Protein AF-W1J1A1-F1 (afdb_monomer_lite)

Organism: NCBI:txid1427518

Secondary structure (DSSP, 8-state):
--HHHHHHHHHHHHHHHHHHHHHHHHHHHHHHHHHHHHHHHHHH-GGG-PPPHHHHHHHHHHHHHHHHHHHHHHHHHHHHHHHHHHHHHHHHHHHHHHHHHHHHHHHHHHHS---HHHHHHHHHHTTPPPPHHHHHHHHHHHHHHTTS--------HHHHHHHHHHHHHHHHHHHHHHHHHHT-SSB-TTSPBPTT-SGGG--S-----GGGGHHHHTTS---

pLDDT: mean 77.56, std 11.3, range [40.97, 92.19]

Structure (mmCIF, N/CA/C/O backbone):
data_AF-W1J1A1-F1
#
_entry.id   AF-W1J1A1-F1
#
loop_
_atom_site.group_PDB
_atom_site.id
_atom_site.type_symbol
_atom_site.label_atom_id
_atom_site.label_alt_id
_atom_site.label_comp_id
_atom_site.label_asym_id
_atom_site.label_entity_id
_atom_site.label_seq_id
_atom_site.pdbx_PDB_ins_code
_atom_site.Cartn_x
_atom_site.Cartn_y
_atom_site.Cartn_z
_atom_site.occupancy
_atom_site.B_iso_or_equiv
_atom_site.auth_seq_id
_atom_site.auth_comp_id
_atom_site.auth_asym_id
_atom_site.auth_atom_id
_atom_site.pdbx_PDB_model_num
ATOM 1 N N . MET A 1 1 ? -16.052 7.707 -4.232 1.00 43.91 1 MET A N 1
ATOM 2 C CA . MET A 1 1 ? -15.912 7.578 -5.702 1.00 43.91 1 MET A CA 1
ATOM 3 C C . MET A 1 1 ? -14.611 8.178 -6.269 1.00 43.91 1 MET A C 1
ATOM 5 O O . MET A 1 1 ? -14.490 8.248 -7.481 1.00 43.91 1 MET A O 1
ATOM 9 N N . ALA A 1 2 ? -13.612 8.558 -5.456 1.00 47.81 2 ALA A N 1
ATOM 10 C CA . ALA A 1 2 ? -12.380 9.193 -5.958 1.00 47.81 2 ALA A CA 1
ATOM 11 C C . ALA A 1 2 ? -11.219 8.217 -6.271 1.00 47.81 2 ALA A C 1
ATOM 13 O O . ALA A 1 2 ? -10.354 8.566 -7.067 1.00 47.81 2 ALA A O 1
ATOM 14 N N . ALA A 1 3 ? -11.227 7.001 -5.704 1.00 50.44 3 ALA A N 1
ATOM 15 C CA . ALA A 1 3 ? -10.137 6.024 -5.846 1.00 50.44 3 ALA A CA 1
ATOM 16 C C . ALA A 1 3 ? -9.886 5.596 -7.309 1.00 50.44 3 ALA A C 1
ATOM 18 O O . ALA A 1 3 ? -8.755 5.598 -7.775 1.00 50.44 3 ALA A O 1
ATOM 19 N N . GLY A 1 4 ? -10.946 5.372 -8.096 1.00 56.34 4 GLY A N 1
ATOM 20 C CA . GLY A 1 4 ? -10.797 4.913 -9.486 1.00 56.34 4 GLY A CA 1
ATOM 21 C C . GLY A 1 4 ? -10.226 5.945 -10.471 1.00 56.34 4 GLY A C 1
ATOM 22 O O . GLY A 1 4 ? -9.782 5.568 -11.553 1.00 56.34 4 GLY A O 1
ATOM 23 N N . TYR A 1 5 ? -10.236 7.242 -10.136 1.00 55.97 5 TYR A N 1
ATOM 24 C CA . TYR A 1 5 ? -9.686 8.281 -11.018 1.00 55.97 5 TYR A CA 1
ATOM 25 C C . TYR A 1 5 ? -8.166 8.409 -10.869 1.00 55.97 5 TYR A C 1
ATOM 27 O O . TYR A 1 5 ? -7.477 8.602 -11.871 1.00 55.97 5 TYR A O 1
ATOM 35 N N . LEU A 1 6 ? -7.648 8.264 -9.641 1.00 59.94 6 LEU A N 1
ATOM 36 C CA . LEU A 1 6 ? -6.205 8.236 -9.393 1.00 59.94 6 LEU A CA 1
ATOM 37 C C . LEU A 1 6 ? -5.582 6.996 -10.049 1.00 59.94 6 LEU A C 1
ATOM 39 O O . LEU A 1 6 ? -4.665 7.147 -10.852 1.00 59.94 6 LEU A O 1
ATOM 43 N N . ASP A 1 7 ? -6.183 5.820 -9.840 1.00 69.31 7 ASP A N 1
ATOM 44 C CA . ASP A 1 7 ? -5.754 4.561 -10.464 1.00 69.31 7 ASP A CA 1
ATOM 45 C C . ASP A 1 7 ? -5.732 4.646 -12.000 1.00 69.31 7 ASP A C 1
ATOM 47 O O . ASP A 1 7 ? -4.811 4.163 -12.659 1.00 69.31 7 ASP A O 1
ATOM 51 N N . GLY A 1 8 ? -6.735 5.292 -12.607 1.00 75.31 8 GLY A N 1
ATOM 52 C CA . GLY A 1 8 ? -6.797 5.465 -14.060 1.00 75.31 8 GLY A CA 1
ATOM 53 C C . GLY A 1 8 ? -5.661 6.332 -14.610 1.00 75.31 8 GLY A C 1
ATOM 54 O O . GLY A 1 8 ? -5.085 6.019 -15.655 1.00 75.31 8 GLY A O 1
ATOM 55 N N . LEU A 1 9 ? -5.316 7.406 -13.898 1.00 77.88 9 LEU A N 1
ATOM 56 C CA . LEU A 1 9 ? -4.265 8.343 -14.293 1.00 77.88 9 LEU A CA 1
ATOM 57 C C . LEU A 1 9 ? -2.869 7.737 -14.082 1.00 77.88 9 LEU A C 1
ATOM 59 O O . LEU A 1 9 ? -1.981 7.908 -14.918 1.00 77.88 9 LEU A O 1
ATOM 63 N N . GLU A 1 10 ? -2.701 6.961 -13.015 1.00 72.81 10 GLU A N 1
ATOM 64 C CA . GLU A 1 10 ? -1.488 6.198 -12.718 1.00 72.81 10 GLU A CA 1
ATOM 65 C C . GLU A 1 10 ? -1.241 5.091 -13.750 1.00 72.81 10 GLU A C 1
ATOM 67 O O . GLU A 1 10 ? -0.131 4.963 -14.276 1.00 72.81 10 GLU A O 1
ATOM 72 N N . MET A 1 11 ? -2.282 4.341 -14.121 1.00 80.50 11 MET A N 1
ATOM 73 C CA . MET A 1 11 ? -2.197 3.322 -15.168 1.00 80.50 11 MET A CA 1
ATOM 74 C C . MET A 1 11 ? -1.895 3.923 -16.546 1.00 80.50 11 MET A C 1
ATOM 76 O O . MET A 1 11 ? -1.136 3.330 -17.320 1.00 80.50 11 MET A O 1
ATOM 80 N N . ASP A 1 12 ? -2.440 5.100 -16.865 1.00 83.75 12 ASP A N 1
ATOM 81 C CA . ASP A 1 12 ? -2.111 5.809 -18.106 1.00 83.75 12 ASP A CA 1
ATOM 82 C C . ASP A 1 12 ? -0.651 6.292 -18.108 1.00 83.75 12 ASP A C 1
ATOM 84 O O . ASP A 1 12 ? 0.061 6.132 -19.104 1.00 83.75 12 ASP A O 1
ATOM 88 N N . LEU A 1 13 ? -0.154 6.794 -16.972 1.00 81.00 13 LEU A N 1
ATOM 89 C CA . LEU A 1 13 ? 1.249 7.182 -16.815 1.00 81.00 13 LEU A CA 1
ATOM 90 C C . LEU A 1 13 ? 2.189 5.982 -17.018 1.00 81.00 13 LEU A C 1
ATOM 92 O O . LEU A 1 13 ? 3.160 6.082 -17.771 1.00 81.00 13 LEU A O 1
ATOM 96 N N . MET A 1 14 ? 1.881 4.832 -16.407 1.00 79.69 14 MET A N 1
ATOM 97 C CA . MET A 1 14 ? 2.663 3.602 -16.577 1.00 79.69 14 MET A CA 1
ATOM 98 C C . MET A 1 14 ? 2.660 3.113 -18.029 1.00 79.69 14 MET A C 1
ATOM 100 O O . MET A 1 14 ? 3.711 2.749 -18.558 1.00 79.69 14 MET A O 1
ATOM 104 N N . ARG A 1 15 ? 1.508 3.151 -18.710 1.00 82.44 15 ARG A N 1
ATOM 105 C CA . ARG A 1 15 ? 1.409 2.790 -20.135 1.00 82.44 15 ARG A CA 1
ATOM 106 C C . ARG A 1 15 ? 2.259 3.697 -21.017 1.00 82.44 15 ARG A C 1
ATOM 108 O O . ARG A 1 15 ? 2.957 3.203 -21.901 1.00 82.44 15 ARG A O 1
ATOM 115 N N . ARG A 1 16 ? 2.240 5.009 -20.773 1.00 84.94 16 ARG A N 1
ATOM 116 C CA . ARG A 1 16 ? 3.075 5.969 -21.512 1.00 84.94 16 ARG A CA 1
ATOM 117 C C . ARG A 1 16 ? 4.560 5.746 -21.241 1.00 84.94 16 ARG A C 1
ATOM 119 O O . ARG A 1 16 ? 5.345 5.740 -22.185 1.00 84.94 16 ARG A O 1
ATOM 126 N N . ALA A 1 17 ? 4.944 5.499 -19.989 1.00 78.69 17 ALA A N 1
ATOM 127 C CA . ALA A 1 17 ? 6.326 5.180 -19.633 1.00 78.69 17 ALA A CA 1
ATOM 128 C C . ALA A 1 17 ? 6.821 3.918 -20.361 1.00 78.69 17 ALA A C 1
ATOM 130 O O . ALA A 1 17 ? 7.890 3.939 -20.969 1.00 78.69 17 ALA A O 1
ATOM 131 N N . LEU A 1 18 ? 6.013 2.853 -20.392 1.00 83.06 18 LEU A N 1
ATOM 132 C CA . LEU A 1 18 ? 6.317 1.632 -21.146 1.00 83.06 18 LEU A CA 1
ATOM 133 C C . LEU A 1 18 ? 6.447 1.890 -22.653 1.00 83.06 18 LEU A C 1
ATOM 135 O O . LEU A 1 18 ? 7.370 1.382 -23.287 1.00 83.06 18 LEU A O 1
ATOM 139 N N . ALA A 1 19 ? 5.570 2.714 -23.232 1.00 84.75 19 ALA A N 1
ATOM 140 C CA . ALA A 1 19 ? 5.663 3.088 -24.641 1.00 84.75 19 ALA A CA 1
ATOM 141 C C . ALA A 1 19 ? 6.968 3.841 -24.957 1.00 84.75 19 ALA A C 1
ATOM 143 O O . ALA A 1 19 ? 7.589 3.594 -25.992 1.00 84.75 19 ALA A O 1
ATOM 144 N N . HIS A 1 20 ? 7.424 4.718 -24.057 1.00 80.94 20 HIS A N 1
ATOM 145 C CA . HIS A 1 20 ? 8.719 5.383 -24.193 1.00 80.94 20 HIS A CA 1
ATOM 146 C C . HIS A 1 20 ? 9.890 4.399 -24.107 1.00 80.94 20 HIS A C 1
ATOM 148 O O . HIS A 1 20 ? 10.807 4.495 -24.920 1.00 80.94 20 HIS A O 1
ATOM 154 N N . VAL A 1 21 ? 9.843 3.416 -23.204 1.00 82.38 21 VAL A N 1
ATOM 155 C CA . VAL A 1 21 ? 10.863 2.354 -23.129 1.00 82.38 21 VAL A CA 1
ATOM 156 C C . VAL A 1 21 ? 10.913 1.548 -24.431 1.00 82.38 21 VAL A C 1
ATOM 158 O O . VAL A 1 21 ? 11.990 1.362 -24.991 1.00 82.38 21 VAL A O 1
ATOM 161 N N . ALA A 1 22 ? 9.762 1.174 -24.991 1.00 81.94 22 ALA A N 1
ATOM 162 C CA . ALA A 1 22 ? 9.701 0.463 -26.270 1.00 81.94 22 ALA A CA 1
ATOM 163 C C . ALA A 1 22 ? 10.264 1.290 -27.446 1.00 81.94 22 ALA A C 1
ATOM 165 O O . ALA A 1 22 ? 10.864 0.750 -28.380 1.00 81.94 22 ALA A O 1
ATOM 166 N N . LEU A 1 23 ? 10.098 2.618 -27.427 1.00 82.44 23 LEU A N 1
ATOM 167 C CA . LEU A 1 23 ? 10.741 3.498 -28.409 1.00 82.44 23 LEU A CA 1
ATOM 168 C C . LEU A 1 23 ? 12.263 3.520 -28.238 1.00 82.44 23 LEU A C 1
ATOM 170 O O . LEU A 1 23 ? 12.976 3.474 -29.241 1.00 82.44 23 LEU A O 1
ATOM 174 N N . VAL A 1 24 ? 12.756 3.550 -26.998 1.00 81.75 24 VAL A N 1
ATOM 175 C CA . VAL A 1 24 ? 14.193 3.483 -26.694 1.00 81.75 24 VAL A CA 1
ATOM 176 C C . VAL A 1 24 ? 14.794 2.167 -27.188 1.00 81.75 24 VAL A C 1
ATOM 178 O O . VAL A 1 24 ? 15.853 2.197 -27.808 1.00 81.75 24 VAL A O 1
ATOM 181 N N . GLU A 1 25 ? 14.105 1.036 -27.025 1.00 82.38 25 GLU A N 1
ATOM 182 C CA . GLU A 1 25 ? 14.543 -0.259 -27.570 1.00 82.38 25 GLU A CA 1
ATOM 183 C C . GLU A 1 25 ? 14.701 -0.217 -29.097 1.00 82.38 25 GLU A C 1
ATOM 185 O O . GLU A 1 25 ? 15.742 -0.593 -29.633 1.00 82.38 25 GLU A O 1
ATOM 190 N N . ARG A 1 26 ? 13.721 0.346 -29.815 1.00 82.75 26 ARG A N 1
ATOM 191 C CA . ARG A 1 26 ? 13.802 0.491 -31.282 1.00 82.75 26 ARG A CA 1
ATOM 192 C C . ARG A 1 26 ? 14.918 1.423 -31.747 1.00 82.75 26 ARG A C 1
ATOM 194 O O . ARG A 1 26 ? 15.365 1.317 -32.892 1.00 82.75 26 ARG A O 1
ATOM 201 N N . VAL A 1 27 ? 15.282 2.413 -30.936 1.00 82.38 27 VAL A N 1
ATOM 202 C CA . VAL A 1 27 ? 16.399 3.318 -31.233 1.00 82.38 27 VAL A CA 1
ATOM 203 C C . VAL A 1 27 ? 17.721 2.621 -30.936 1.00 82.38 27 VAL A C 1
ATOM 205 O O . VAL A 1 27 ? 18.612 2.684 -31.774 1.00 82.38 27 VAL A O 1
ATOM 208 N N . ARG A 1 28 ? 17.823 1.884 -29.822 1.00 81.62 28 ARG A N 1
ATOM 209 C CA . ARG A 1 28 ? 18.981 1.044 -29.485 1.00 81.62 28 ARG A CA 1
ATOM 210 C C . ARG A 1 28 ? 19.328 0.106 -30.635 1.00 81.62 28 ARG A C 1
ATOM 212 O O . ARG A 1 28 ? 20.472 0.103 -31.071 1.00 81.62 28 ARG A O 1
ATOM 219 N N . ASP A 1 29 ? 18.354 -0.642 -31.148 1.00 83.62 29 ASP A N 1
ATOM 220 C CA . ASP A 1 29 ? 18.596 -1.628 -32.211 1.00 83.62 29 ASP A CA 1
ATOM 221 C C . ASP A 1 29 ? 19.120 -0.970 -33.493 1.00 83.62 29 ASP A C 1
ATOM 223 O O . ASP A 1 29 ? 20.049 -1.468 -34.128 1.00 83.62 29 ASP A O 1
ATOM 227 N N . ARG A 1 30 ? 18.581 0.205 -33.840 1.00 84.62 30 ARG A N 1
ATOM 228 C CA . ARG A 1 30 ? 19.076 1.003 -34.970 1.00 84.62 30 ARG A CA 1
ATOM 229 C C . ARG A 1 30 ? 20.485 1.540 -34.732 1.00 84.62 30 ARG A C 1
ATOM 231 O O . ARG A 1 30 ? 21.296 1.504 -35.651 1.00 84.62 30 ARG A O 1
ATOM 238 N N . SER A 1 31 ? 20.783 2.014 -33.525 1.00 81.00 31 SER A N 1
ATOM 239 C CA . SER A 1 31 ? 22.118 2.492 -33.160 1.00 81.00 31 SER A CA 1
ATOM 240 C C . SER A 1 31 ? 23.157 1.372 -33.191 1.00 81.00 31 SER A C 1
ATOM 242 O O . SER A 1 31 ? 24.267 1.604 -33.655 1.00 81.00 31 SER A O 1
ATOM 244 N N . ILE A 1 32 ? 22.807 0.160 -32.747 1.00 82.81 32 ILE A N 1
ATOM 245 C CA . ILE A 1 32 ? 23.690 -1.013 -32.829 1.00 82.81 32 ILE A CA 1
ATOM 246 C C . ILE A 1 32 ? 24.005 -1.331 -34.293 1.00 82.81 32 ILE A C 1
ATOM 248 O O . ILE A 1 32 ? 25.177 -1.378 -34.653 1.00 82.81 32 ILE A O 1
ATOM 252 N N . ALA A 1 33 ? 22.981 -1.439 -35.147 1.00 84.31 33 ALA A N 1
ATOM 253 C CA . ALA A 1 33 ? 23.171 -1.725 -36.570 1.00 84.31 33 ALA A CA 1
ATOM 254 C C . ALA A 1 33 ? 24.039 -0.670 -37.282 1.00 84.31 33 ALA A C 1
ATOM 256 O O . ALA A 1 33 ? 24.798 -0.987 -38.195 1.00 84.31 33 ALA A O 1
ATOM 257 N N . GLU A 1 34 ? 23.940 0.597 -36.880 1.00 83.31 34 GLU A N 1
ATOM 258 C CA . GLU A 1 34 ? 24.776 1.665 -37.430 1.00 83.31 34 GLU A CA 1
ATOM 259 C C . GLU A 1 34 ? 26.227 1.590 -36.932 1.00 83.31 34 GLU A C 1
ATOM 261 O O . GLU A 1 34 ? 27.161 1.836 -37.694 1.00 83.31 34 GLU A O 1
ATOM 266 N N . LEU A 1 35 ? 26.439 1.209 -35.671 1.00 82.00 35 LEU A N 1
ATOM 267 C CA . LEU A 1 35 ? 27.778 1.017 -35.112 1.00 82.00 35 LEU A CA 1
ATOM 268 C C . LEU A 1 35 ? 28.487 -0.193 -35.736 1.00 82.00 35 LEU A C 1
ATOM 270 O O . LEU A 1 35 ? 29.681 -0.104 -36.004 1.00 82.00 35 LEU A O 1
ATOM 274 N N . GLU A 1 36 ? 27.761 -1.274 -36.026 1.00 83.50 36 GLU A N 1
ATOM 275 C CA . GLU A 1 36 ? 28.282 -2.440 -36.756 1.00 83.50 36 GLU A CA 1
ATOM 276 C C . GLU A 1 36 ? 28.743 -2.070 -38.175 1.00 83.50 36 GLU A C 1
ATOM 278 O O . GLU A 1 36 ? 29.807 -2.503 -38.618 1.00 83.50 36 GLU A O 1
ATOM 283 N N . LYS A 1 37 ? 27.995 -1.210 -38.885 1.00 83.69 37 LYS A N 1
ATOM 284 C CA . LYS A 1 37 ? 28.427 -0.688 -40.195 1.00 83.69 37 LYS A CA 1
ATOM 285 C C . LYS A 1 37 ? 29.697 0.146 -40.086 1.00 83.69 37 LYS A C 1
ATOM 287 O O . LYS A 1 37 ? 30.619 -0.056 -40.868 1.00 83.69 37 LYS A O 1
ATOM 292 N N . GLN A 1 38 ? 29.760 1.049 -39.105 1.00 81.56 38 GLN A N 1
ATOM 293 C CA . GLN A 1 38 ? 30.951 1.870 -38.870 1.00 81.56 38 GLN A CA 1
ATOM 294 C C . GLN A 1 38 ? 32.178 1.010 -38.547 1.00 81.56 38 GLN A C 1
ATOM 296 O O . GLN A 1 38 ? 33.287 1.355 -38.943 1.00 81.56 38 GLN A O 1
ATOM 301 N N . GLU A 1 39 ? 31.997 -0.103 -37.835 1.00 81.19 39 GLU A N 1
ATOM 302 C CA . GLU A 1 39 ? 33.065 -1.060 -37.535 1.00 81.19 39 GLU A CA 1
ATOM 303 C C . GLU A 1 39 ? 33.549 -1.792 -38.793 1.00 81.19 39 GLU A C 1
ATOM 305 O O . GLU A 1 39 ? 34.757 -1.873 -39.027 1.00 81.19 39 GLU A O 1
ATOM 310 N N . ALA A 1 40 ? 32.629 -2.226 -39.660 1.00 82.25 40 ALA A N 1
ATOM 311 C C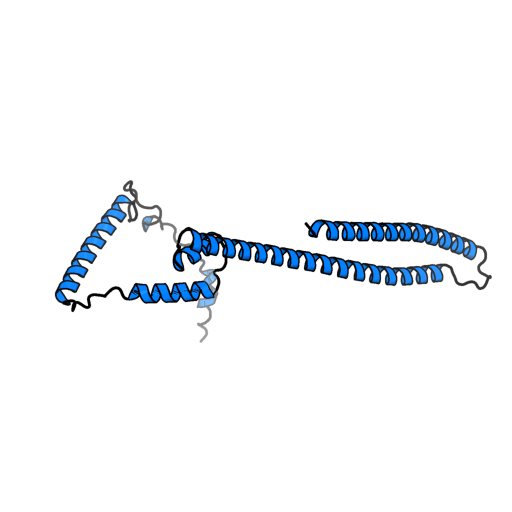A . ALA A 1 40 ? 32.970 -2.817 -40.953 1.00 82.25 40 ALA A CA 1
ATOM 312 C C . ALA A 1 40 ? 33.698 -1.827 -41.887 1.00 82.25 40 ALA A C 1
ATOM 314 O O . ALA A 1 40 ? 34.665 -2.199 -42.552 1.00 82.25 40 ALA A O 1
ATOM 315 N N . GLU A 1 41 ? 33.276 -0.560 -41.916 1.00 80.19 41 GLU A N 1
ATOM 316 C CA . GLU A 1 41 ? 33.931 0.506 -42.688 1.00 80.19 41 GLU A CA 1
ATOM 317 C C . GLU A 1 41 ? 35.326 0.845 -42.143 1.00 80.19 41 GLU A C 1
ATOM 319 O O . GLU A 1 41 ? 36.270 1.015 -42.917 1.00 80.19 41 GLU A O 1
ATOM 324 N N . PHE A 1 42 ? 35.487 0.887 -40.817 1.00 79.06 42 PHE A N 1
ATOM 325 C CA . PHE A 1 42 ? 36.782 1.116 -40.175 1.00 79.06 42 PHE A CA 1
ATOM 326 C C . PHE A 1 42 ? 37.772 -0.023 -40.458 1.00 79.06 42 PHE A C 1
ATOM 328 O O . PHE A 1 42 ? 38.946 0.235 -40.720 1.00 79.06 42 PHE A O 1
ATOM 335 N N . ALA A 1 43 ? 37.303 -1.275 -40.476 1.00 77.81 43 ALA A N 1
ATOM 336 C CA . ALA A 1 43 ? 38.126 -2.434 -40.823 1.00 77.81 43 ALA A CA 1
ATOM 337 C C . ALA A 1 43 ? 38.677 -2.373 -42.263 1.00 77.81 43 ALA A C 1
ATOM 339 O O . ALA A 1 43 ? 39.757 -2.897 -42.530 1.00 77.81 43 ALA A O 1
ATOM 340 N N . LEU A 1 44 ? 37.959 -1.716 -43.182 1.00 80.62 44 LEU A N 1
ATOM 341 C CA . LEU A 1 44 ? 38.375 -1.524 -44.576 1.00 80.62 44 LEU A CA 1
ATOM 342 C C . LEU A 1 44 ? 39.354 -0.354 -44.759 1.00 80.62 44 LEU A C 1
ATOM 344 O O . LEU A 1 44 ? 40.127 -0.369 -45.717 1.00 80.62 44 LEU A O 1
ATOM 348 N N . ASN A 1 45 ? 39.336 0.653 -43.878 1.00 75.81 45 ASN A N 1
ATOM 349 C CA . ASN A 1 45 ? 40.236 1.807 -43.968 1.00 75.81 45 ASN A CA 1
ATOM 350 C C . ASN A 1 45 ? 40.693 2.325 -42.582 1.00 75.81 45 ASN A C 1
ATOM 352 O O . ASN A 1 45 ? 40.181 3.336 -42.090 1.00 75.81 45 ASN A O 1
ATOM 356 N N . PRO A 1 46 ? 41.678 1.657 -41.948 1.00 68.19 46 PRO A N 1
ATOM 357 C CA . PRO A 1 46 ? 42.079 1.936 -40.564 1.00 68.19 46 PRO A CA 1
ATOM 358 C C . PRO A 1 46 ? 42.882 3.234 -40.371 1.00 68.19 46 PRO A C 1
ATOM 360 O O . PRO A 1 46 ? 43.025 3.709 -39.245 1.00 68.19 46 PRO A O 1
ATOM 363 N N . GLU A 1 47 ? 43.439 3.816 -41.440 1.00 64.62 47 GLU A N 1
ATOM 364 C CA . GLU A 1 47 ? 44.392 4.938 -41.351 1.00 64.62 47 GLU A CA 1
ATOM 365 C C . GLU A 1 47 ? 43.740 6.313 -41.120 1.00 64.62 47 GLU A C 1
ATOM 367 O O . GLU A 1 47 ? 44.438 7.305 -40.915 1.00 64.62 47 GLU A O 1
ATOM 372 N N . ALA A 1 48 ? 42.408 6.407 -41.085 1.00 62.47 48 ALA A N 1
ATOM 373 C CA . ALA A 1 48 ? 41.691 7.685 -41.017 1.00 62.47 48 ALA A CA 1
ATOM 374 C C . ALA A 1 48 ? 41.792 8.437 -39.666 1.00 62.47 48 ALA A C 1
ATOM 376 O O . ALA A 1 48 ? 41.107 9.442 -39.477 1.00 62.47 48 ALA A O 1
ATOM 377 N N . GLY A 1 49 ? 42.594 7.967 -38.700 1.00 58.97 49 GLY A N 1
ATOM 378 C CA . GLY A 1 49 ? 42.760 8.616 -37.387 1.00 58.97 49 GLY A CA 1
ATOM 379 C C . GLY A 1 49 ? 41.466 8.722 -36.563 1.00 58.97 49 GLY A C 1
ATOM 380 O O . GLY A 1 49 ? 41.405 9.465 -35.584 1.00 58.97 49 GLY A O 1
ATOM 381 N N . ALA A 1 50 ? 40.415 8.004 -36.965 1.00 66.75 50 ALA A N 1
ATOM 382 C CA . ALA A 1 50 ? 39.111 8.033 -36.328 1.00 66.75 50 ALA A CA 1
ATOM 383 C C . ALA A 1 50 ? 39.079 7.107 -35.102 1.00 66.75 50 ALA A C 1
ATOM 385 O O . ALA A 1 50 ? 39.657 6.022 -35.100 1.00 66.75 50 ALA A O 1
ATOM 386 N N . LEU A 1 51 ? 38.377 7.532 -34.048 1.00 69.12 51 LEU A N 1
ATOM 387 C CA . LEU A 1 51 ? 38.156 6.722 -32.849 1.00 69.12 51 LEU A CA 1
ATOM 388 C C . LEU A 1 51 ? 37.441 5.411 -33.221 1.00 69.12 51 LEU A C 1
ATOM 390 O O . LEU A 1 51 ? 36.365 5.465 -33.824 1.00 69.12 51 LEU A O 1
ATOM 394 N N . HIS A 1 52 ? 38.004 4.264 -32.818 1.00 77.75 52 HIS A N 1
ATOM 395 C CA . HIS A 1 52 ? 37.426 2.946 -33.102 1.00 77.75 52 HIS A CA 1
ATOM 396 C C . HIS A 1 52 ? 35.949 2.895 -32.653 1.00 77.75 52 HIS A C 1
ATOM 398 O O . HIS A 1 52 ? 35.660 3.264 -31.506 1.00 77.75 52 HIS A O 1
ATOM 404 N N . PRO A 1 53 ? 35.007 2.432 -33.496 1.00 78.62 53 PRO A N 1
ATOM 405 C CA . PRO A 1 53 ? 33.572 2.387 -33.178 1.00 78.62 53 PRO A CA 1
ATOM 406 C C . PRO A 1 53 ? 33.233 1.679 -31.857 1.00 78.62 53 PRO A C 1
ATOM 408 O O . PRO A 1 53 ? 32.330 2.117 -31.145 1.00 78.62 53 PRO A O 1
ATOM 411 N N . ALA A 1 54 ? 34.026 0.682 -31.454 1.00 76.38 54 ALA A N 1
ATOM 412 C CA . ALA A 1 54 ? 33.932 0.035 -30.138 1.00 76.38 54 ALA A CA 1
ATOM 413 C C . ALA A 1 54 ? 33.995 1.010 -28.940 1.00 76.38 54 ALA A C 1
ATOM 415 O O . ALA A 1 54 ? 33.280 0.827 -27.957 1.00 76.38 54 ALA A O 1
ATOM 416 N N . PHE A 1 55 ? 34.783 2.093 -29.004 1.00 78.19 55 PHE A N 1
ATOM 417 C CA . PHE A 1 55 ? 34.793 3.104 -27.934 1.00 78.19 55 PHE A CA 1
ATOM 418 C C . PHE A 1 55 ? 33.486 3.902 -27.881 1.00 78.19 55 PHE A C 1
ATOM 420 O O . PHE A 1 55 ? 33.037 4.284 -26.798 1.00 78.19 55 PHE A O 1
ATOM 427 N N . LYS A 1 56 ? 32.844 4.133 -29.034 1.00 81.19 56 LYS A N 1
ATOM 428 C CA . LYS A 1 56 ? 31.516 4.762 -29.090 1.00 81.19 56 LYS A CA 1
ATOM 429 C C . LYS A 1 56 ? 30.446 3.823 -28.530 1.00 81.19 56 LYS A C 1
ATOM 43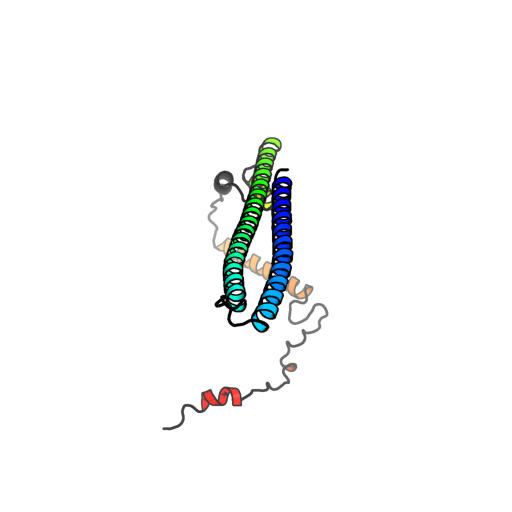1 O O . LYS A 1 56 ? 29.612 4.278 -27.754 1.00 81.19 56 LYS A O 1
ATOM 436 N N . GLN A 1 57 ? 30.508 2.530 -28.862 1.00 78.88 57 GLN A N 1
ATOM 437 C CA . GLN A 1 57 ? 29.637 1.495 -28.289 1.00 78.88 57 GLN A CA 1
ATOM 438 C C . GLN A 1 57 ? 29.784 1.422 -26.762 1.00 78.88 57 GLN A C 1
ATOM 440 O O . GLN A 1 57 ? 28.785 1.492 -26.053 1.00 78.88 57 GLN A O 1
ATOM 445 N N . LEU A 1 58 ? 31.016 1.364 -26.242 1.00 79.38 58 LEU A N 1
ATOM 446 C CA . LEU A 1 58 ? 31.291 1.337 -24.800 1.00 79.38 58 LEU A CA 1
ATOM 447 C C . LEU A 1 58 ? 30.746 2.571 -24.075 1.00 79.38 58 LEU A C 1
ATOM 449 O O . LEU A 1 58 ? 30.127 2.440 -23.020 1.00 79.38 58 LEU A O 1
ATOM 453 N N . LYS A 1 59 ? 30.935 3.769 -24.644 1.00 84.44 59 LYS A N 1
ATOM 454 C CA . LYS A 1 59 ? 30.369 4.999 -24.079 1.00 84.44 59 LYS A CA 1
ATOM 455 C C . LYS A 1 59 ? 28.839 4.961 -24.074 1.00 84.44 59 LYS A C 1
ATOM 457 O O . LYS A 1 59 ? 28.235 5.247 -23.047 1.00 84.44 59 LYS A O 1
ATOM 462 N N . MET A 1 60 ? 28.227 4.557 -25.187 1.00 82.56 60 MET A N 1
ATOM 463 C CA . MET A 1 60 ? 26.772 4.447 -25.302 1.00 82.56 60 MET A CA 1
ATOM 464 C C . MET A 1 60 ? 26.198 3.447 -24.289 1.00 82.56 60 MET A C 1
ATOM 466 O O . MET A 1 60 ? 25.191 3.735 -23.651 1.00 82.56 60 MET A O 1
ATOM 470 N N . LEU A 1 61 ? 26.857 2.300 -24.091 1.00 80.69 61 LEU A N 1
ATOM 471 C CA . LEU A 1 61 ? 26.466 1.311 -23.085 1.00 80.69 61 LEU A CA 1
ATOM 472 C C . LEU A 1 61 ? 26.555 1.869 -21.661 1.00 80.69 61 LEU A C 1
ATOM 474 O O . LEU A 1 61 ? 25.657 1.621 -20.858 1.00 80.69 61 LEU A O 1
ATOM 478 N N . ASN A 1 62 ? 27.599 2.640 -21.357 1.00 81.88 62 ASN A N 1
ATOM 479 C CA . ASN A 1 62 ? 27.757 3.275 -20.052 1.00 81.88 62 ASN A CA 1
ATOM 480 C C . ASN A 1 62 ? 26.650 4.316 -19.793 1.00 81.88 62 ASN A C 1
ATOM 482 O O . ASN A 1 62 ? 25.969 4.263 -18.769 1.00 81.88 62 ASN A O 1
ATOM 486 N N . ASP A 1 63 ? 26.382 5.189 -20.767 1.00 82.94 63 ASP A N 1
ATOM 487 C CA . ASP A 1 63 ? 25.308 6.187 -20.682 1.00 82.94 63 ASP A CA 1
ATOM 488 C C . ASP A 1 63 ? 23.924 5.515 -20.532 1.00 82.94 63 ASP A C 1
ATOM 490 O O . ASP A 1 63 ? 23.094 5.945 -19.725 1.00 82.94 63 ASP A O 1
ATOM 494 N N . CYS A 1 64 ? 23.684 4.403 -21.240 1.00 81.31 64 CYS A N 1
ATOM 495 C CA . CYS A 1 64 ? 22.473 3.595 -21.078 1.00 81.31 64 CYS A CA 1
ATOM 496 C C . CYS A 1 64 ? 22.362 2.968 -19.682 1.00 81.31 64 CYS A C 1
ATOM 498 O O . CYS A 1 64 ? 21.266 2.952 -19.122 1.00 81.31 64 CYS A O 1
ATOM 500 N N . ALA A 1 65 ? 23.456 2.466 -19.105 1.00 80.44 65 ALA A N 1
ATOM 501 C CA . ALA A 1 65 ? 23.451 1.877 -17.767 1.00 80.44 65 ALA A CA 1
ATOM 502 C C . ALA A 1 65 ? 23.075 2.908 -16.688 1.00 80.44 65 ALA A C 1
ATOM 504 O O . ALA A 1 65 ? 22.274 2.608 -15.795 1.00 80.44 65 ALA A O 1
ATOM 505 N N . TYR A 1 66 ? 23.578 4.142 -16.803 1.00 85.62 66 TYR A N 1
ATOM 506 C CA . TYR A 1 66 ? 23.170 5.245 -15.930 1.00 85.62 66 TYR A CA 1
ATOM 507 C C . TYR A 1 66 ? 21.685 5.580 -16.092 1.00 85.62 66 TYR A C 1
ATOM 509 O O . TYR A 1 66 ? 20.952 5.602 -15.102 1.00 85.62 66 TYR A O 1
ATOM 517 N N . ALA A 1 67 ? 21.211 5.746 -17.330 1.00 80.88 67 ALA A N 1
ATOM 518 C CA . ALA A 1 67 ? 19.804 6.042 -17.595 1.00 80.88 67 ALA A CA 1
ATOM 519 C C . ALA A 1 67 ? 18.863 4.933 -17.087 1.00 80.88 67 ALA A C 1
ATOM 521 O O . ALA A 1 67 ? 17.819 5.218 -16.502 1.00 80.88 67 ALA A O 1
ATOM 522 N N . MET A 1 68 ? 19.239 3.660 -17.258 1.00 80.69 68 MET A N 1
ATOM 523 C CA . MET A 1 68 ? 18.482 2.521 -16.730 1.00 80.69 68 MET A CA 1
ATOM 524 C C . MET A 1 68 ? 18.419 2.541 -15.203 1.00 80.69 68 MET A C 1
ATOM 526 O O . MET A 1 68 ? 17.358 2.287 -14.634 1.00 80.69 68 MET A O 1
ATOM 530 N N . THR A 1 69 ? 19.526 2.868 -14.538 1.00 87.31 69 THR A N 1
ATOM 531 C CA . THR A 1 69 ? 19.575 2.960 -13.073 1.00 87.31 69 THR A CA 1
ATOM 532 C C . THR A 1 69 ? 18.627 4.043 -12.558 1.00 87.31 69 THR A C 1
ATOM 534 O O . THR A 1 69 ? 17.871 3.803 -11.614 1.00 87.31 69 THR A O 1
ATOM 537 N N . ASP A 1 70 ? 18.597 5.204 -13.214 1.00 85.69 70 ASP A N 1
ATOM 538 C CA . ASP A 1 70 ? 17.680 6.289 -12.860 1.00 85.69 70 ASP A CA 1
ATOM 539 C C . ASP A 1 70 ? 16.213 5.896 -13.071 1.00 85.69 70 ASP A C 1
ATOM 541 O O . ASP A 1 70 ? 15.395 6.085 -12.165 1.00 85.69 70 ASP A O 1
ATOM 545 N N . VAL A 1 71 ? 15.881 5.258 -14.200 1.00 82.75 71 VAL A N 1
ATOM 546 C CA . VAL A 1 71 ? 14.523 4.747 -14.467 1.00 82.75 71 VAL A CA 1
ATOM 547 C C . VAL A 1 71 ? 14.100 3.721 -13.414 1.00 82.75 71 VAL A C 1
ATOM 549 O O . VAL A 1 71 ? 12.994 3.810 -12.875 1.00 82.75 71 VAL A O 1
ATOM 552 N N . MET A 1 72 ? 14.975 2.775 -13.060 1.00 84.12 72 MET A N 1
ATOM 553 C CA . MET A 1 72 ? 14.694 1.793 -12.006 1.00 84.12 72 MET A CA 1
ATOM 554 C C . MET A 1 72 ? 14.456 2.469 -10.654 1.00 84.12 72 MET A C 1
ATOM 556 O O . MET A 1 72 ? 13.556 2.071 -9.906 1.00 84.12 72 MET A O 1
ATOM 560 N N . ARG A 1 73 ? 15.218 3.522 -10.343 1.00 87.44 73 ARG A N 1
ATOM 561 C CA . ARG A 1 73 ? 15.039 4.305 -9.119 1.00 87.44 73 ARG A CA 1
ATOM 562 C C . ARG A 1 73 ? 13.684 5.004 -9.097 1.00 87.44 73 ARG A C 1
ATOM 564 O O . ARG A 1 73 ? 12.989 4.939 -8.083 1.00 87.44 73 ARG A O 1
ATOM 571 N N . THR A 1 74 ? 13.279 5.615 -10.212 1.00 84.19 74 THR A N 1
ATOM 572 C CA . THR A 1 74 ? 11.969 6.272 -10.329 1.00 84.19 74 THR A CA 1
ATOM 573 C C . THR A 1 74 ? 10.825 5.265 -10.204 1.00 84.19 74 THR A C 1
ATOM 575 O O . THR A 1 74 ? 9.889 5.499 -9.441 1.00 84.19 74 THR A O 1
ATOM 578 N N . LEU A 1 75 ? 10.914 4.111 -10.875 1.00 81.44 75 LEU A N 1
ATOM 579 C CA . LEU A 1 75 ? 9.908 3.045 -10.776 1.00 81.44 75 LEU A CA 1
ATOM 580 C C . LEU A 1 75 ? 9.796 2.486 -9.353 1.00 81.44 75 LEU A C 1
ATOM 582 O O . LEU A 1 75 ? 8.692 2.239 -8.870 1.00 81.44 75 LEU A O 1
ATOM 586 N N . THR A 1 76 ? 10.923 2.325 -8.658 1.00 85.31 76 THR A N 1
ATOM 587 C CA . THR A 1 76 ? 10.934 1.870 -7.261 1.00 85.31 76 THR A CA 1
ATOM 588 C C . THR A 1 76 ? 10.248 2.883 -6.347 1.00 85.31 76 THR A C 1
ATOM 590 O O . THR A 1 76 ? 9.419 2.493 -5.524 1.00 85.31 76 THR A O 1
ATOM 593 N N . ALA A 1 77 ? 10.536 4.176 -6.520 1.00 84.81 77 ALA A N 1
ATOM 594 C CA . ALA A 1 77 ? 9.887 5.244 -5.765 1.00 84.81 77 ALA A CA 1
ATOM 595 C C . ALA A 1 77 ? 8.374 5.300 -6.033 1.00 84.81 77 ALA A C 1
ATOM 597 O O . ALA A 1 77 ? 7.592 5.384 -5.087 1.00 84.81 77 ALA A O 1
ATOM 598 N N . LEU A 1 78 ? 7.953 5.172 -7.297 1.00 82.19 78 LEU A N 1
ATOM 599 C CA . LEU A 1 78 ? 6.538 5.104 -7.673 1.00 82.19 78 LEU A CA 1
ATOM 600 C C . LEU A 1 78 ? 5.843 3.910 -7.015 1.00 82.19 78 LEU A C 1
ATOM 602 O O . LEU A 1 78 ? 4.827 4.083 -6.352 1.00 82.19 78 LEU A O 1
ATOM 606 N N . LYS A 1 79 ? 6.424 2.708 -7.113 1.00 83.31 79 LYS A N 1
ATOM 607 C CA . LYS A 1 79 ? 5.876 1.500 -6.479 1.00 83.31 79 LYS A CA 1
ATOM 608 C C . LYS A 1 79 ? 5.726 1.664 -4.965 1.00 83.31 79 LYS A C 1
ATOM 610 O O . LYS A 1 79 ? 4.713 1.262 -4.398 1.00 83.31 79 LYS A O 1
ATOM 615 N N . GLN A 1 80 ? 6.730 2.233 -4.300 1.00 86.56 80 GLN A N 1
ATOM 616 C CA . GLN A 1 80 ? 6.665 2.504 -2.863 1.00 86.56 80 GLN A CA 1
ATOM 617 C C . GLN A 1 80 ? 5.584 3.538 -2.526 1.00 86.56 80 GLN A C 1
ATOM 619 O O . GLN A 1 80 ? 4.879 3.362 -1.533 1.00 86.56 80 GLN A O 1
ATOM 624 N N . GLY A 1 81 ? 5.427 4.569 -3.362 1.00 86.06 81 GLY A N 1
ATOM 625 C CA . GLY A 1 81 ? 4.346 5.547 -3.265 1.00 86.06 81 GLY A CA 1
ATOM 626 C C . GLY A 1 81 ? 2.970 4.888 -3.341 1.00 86.06 81 GLY A C 1
ATOM 627 O O . GLY A 1 81 ? 2.175 5.062 -2.425 1.00 86.06 81 GLY A O 1
ATOM 628 N N . LEU A 1 82 ? 2.738 4.046 -4.350 1.00 80.94 82 LEU A N 1
ATOM 629 C CA . LEU A 1 82 ? 1.474 3.322 -4.539 1.00 80.94 82 LEU A CA 1
ATOM 630 C C . LEU A 1 82 ? 1.130 2.423 -3.349 1.00 80.94 82 LEU A C 1
ATOM 632 O O . LEU A 1 82 ? 0.033 2.490 -2.803 1.00 80.94 82 LEU A O 1
ATOM 636 N N . LEU A 1 83 ? 2.095 1.619 -2.889 1.00 84.56 83 LEU A N 1
ATOM 637 C CA . LEU A 1 83 ? 1.899 0.754 -1.722 1.00 84.56 83 LEU A CA 1
ATOM 638 C C . LEU A 1 83 ? 1.592 1.553 -0.452 1.00 84.56 83 LEU A C 1
ATOM 640 O O . LEU A 1 83 ? 0.897 1.058 0.434 1.00 84.56 83 LEU A O 1
ATOM 644 N N . LYS A 1 84 ? 2.137 2.766 -0.328 1.00 88.88 84 LYS A N 1
ATOM 645 C CA . LYS A 1 84 ? 1.831 3.653 0.792 1.00 88.88 84 LYS A CA 1
ATOM 646 C C . LYS A 1 84 ? 0.411 4.207 0.674 1.00 88.88 84 LYS A C 1
ATOM 648 O O . LYS A 1 84 ? -0.329 4.087 1.644 1.00 88.88 84 LYS A O 1
ATOM 653 N N . THR A 1 85 ? 0.036 4.744 -0.486 1.00 83.06 85 THR A N 1
ATOM 654 C CA . THR A 1 85 ? -1.310 5.278 -0.739 1.00 83.06 85 THR A CA 1
ATOM 655 C C . THR A 1 85 ? -2.374 4.224 -0.457 1.00 83.06 85 THR A C 1
ATOM 657 O O . THR A 1 85 ? -3.270 4.481 0.337 1.00 83.06 85 THR A O 1
ATOM 660 N N . HIS A 1 86 ? -2.206 3.004 -0.976 1.00 81.25 86 HIS A N 1
ATOM 661 C CA . HIS A 1 86 ? -3.140 1.902 -0.737 1.00 81.25 86 HIS A CA 1
ATOM 662 C C . HIS A 1 86 ? -3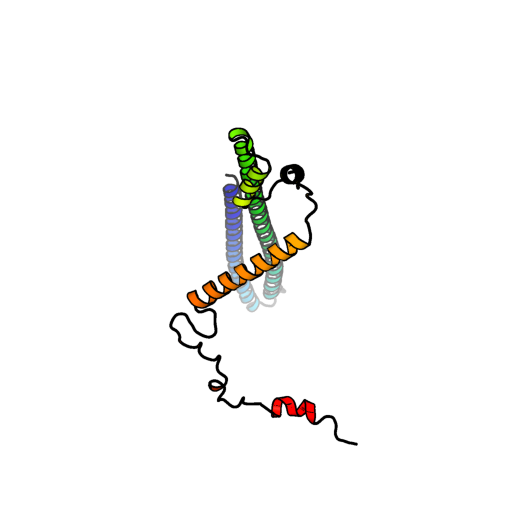.302 1.584 0.756 1.00 81.25 86 HIS A C 1
ATOM 664 O O . HIS A 1 86 ? -4.412 1.481 1.266 1.00 81.25 86 HIS A O 1
ATOM 670 N N . ARG A 1 87 ? -2.191 1.489 1.499 1.00 86.19 87 ARG A N 1
ATOM 671 C CA . ARG A 1 87 ? -2.240 1.257 2.953 1.00 86.19 87 ARG A CA 1
ATOM 672 C C . ARG A 1 87 ? -2.918 2.399 3.702 1.00 86.19 87 ARG A C 1
ATOM 674 O O . ARG A 1 87 ? -3.565 2.164 4.720 1.00 86.19 87 ARG A O 1
ATOM 681 N N . ASP A 1 88 ? -2.710 3.636 3.268 1.00 86.06 88 ASP A N 1
ATOM 682 C CA . ASP A 1 88 ? -3.319 4.802 3.902 1.00 86.06 88 ASP A CA 1
ATOM 683 C C . ASP A 1 88 ? -4.826 4.868 3.593 1.00 86.06 88 ASP A C 1
ATOM 685 O O . ASP A 1 88 ? -5.613 5.170 4.492 1.00 86.06 88 ASP A O 1
ATOM 689 N N . GLU A 1 89 ? -5.245 4.479 2.388 1.00 83.12 89 GLU A N 1
ATOM 690 C CA . GLU A 1 89 ? -6.651 4.313 2.006 1.00 83.12 89 GLU A CA 1
ATOM 691 C C . GLU A 1 89 ? -7.344 3.199 2.796 1.00 83.12 89 GLU A C 1
ATOM 693 O O . GLU A 1 89 ? -8.416 3.434 3.353 1.00 83.12 89 GLU A O 1
ATOM 698 N N . GLU A 1 90 ? -6.720 2.027 2.937 1.00 83.88 90 GLU A N 1
ATOM 699 C CA . GLU A 1 90 ? -7.234 0.929 3.766 1.00 83.88 90 GLU A CA 1
ATOM 700 C C . GLU A 1 90 ? -7.433 1.376 5.219 1.00 83.88 90 GLU A C 1
ATOM 702 O O . GLU A 1 90 ? -8.498 1.172 5.806 1.00 83.88 90 GLU A O 1
ATOM 707 N N . LYS A 1 91 ? -6.438 2.058 5.803 1.00 87.00 91 LYS A N 1
ATOM 708 C CA . LYS A 1 91 ? -6.554 2.617 7.159 1.00 87.00 91 LYS A CA 1
ATOM 709 C C . LYS A 1 91 ? -7.684 3.636 7.258 1.00 87.00 91 LYS A C 1
ATOM 711 O O . LYS A 1 91 ? -8.376 3.677 8.275 1.00 87.00 91 LYS A O 1
ATOM 716 N N . HIS A 1 92 ? -7.857 4.482 6.244 1.00 84.94 92 HIS A N 1
ATOM 717 C CA . HIS A 1 92 ? -8.954 5.445 6.205 1.00 84.94 92 HIS A CA 1
ATOM 718 C C . HIS A 1 92 ? -10.316 4.757 6.096 1.00 84.94 92 HIS A C 1
ATOM 720 O O . HIS A 1 92 ? -11.245 5.168 6.789 1.00 84.94 92 HIS A O 1
ATOM 726 N N . ALA A 1 93 ? -10.432 3.699 5.294 1.00 83.12 93 ALA A N 1
ATOM 727 C CA . ALA A 1 93 ? -11.653 2.914 5.154 1.00 83.12 93 ALA A CA 1
ATOM 728 C C . ALA A 1 93 ? -12.039 2.224 6.471 1.00 83.12 93 ALA A C 1
ATOM 730 O O . ALA A 1 93 ? -13.185 2.342 6.902 1.00 83.12 93 ALA A O 1
ATOM 731 N N . VAL A 1 94 ? -11.077 1.593 7.158 1.00 84.44 94 VAL A N 1
ATOM 732 C CA . VAL A 1 94 ? -11.298 0.973 8.478 1.00 84.44 94 VAL A CA 1
ATOM 733 C C . VAL A 1 94 ? -11.776 2.012 9.492 1.00 84.44 94 VAL A C 1
ATOM 735 O O . VAL A 1 94 ? -12.798 1.810 10.143 1.00 84.44 94 VAL A O 1
ATOM 738 N N . LYS A 1 95 ? -11.104 3.169 9.573 1.00 85.06 95 LYS A N 1
ATOM 739 C CA . LYS A 1 95 ? -11.514 4.258 10.473 1.00 85.06 95 LYS A CA 1
ATOM 740 C C . LYS A 1 95 ? -12.915 4.779 10.157 1.00 85.06 95 LYS A C 1
ATOM 742 O O . LYS A 1 95 ? -13.689 5.024 11.075 1.00 85.06 95 LYS A O 1
ATOM 747 N N . MET A 1 96 ? -13.259 4.945 8.880 1.00 85.06 96 MET A N 1
ATOM 748 C CA . MET A 1 96 ? -14.606 5.369 8.485 1.00 85.06 96 MET A CA 1
ATOM 749 C C . MET A 1 96 ? -15.660 4.330 8.893 1.00 85.06 96 MET A C 1
ATOM 751 O O . MET A 1 96 ? -16.692 4.698 9.457 1.00 85.06 96 MET A O 1
ATOM 755 N N . GLY A 1 97 ? -15.374 3.039 8.708 1.00 85.62 97 GLY A N 1
ATOM 756 C CA . GLY A 1 97 ? -16.214 1.942 9.196 1.00 85.62 97 GLY A CA 1
ATOM 757 C C . GLY A 1 97 ? -16.452 2.016 10.707 1.00 85.62 97 GLY A C 1
ATOM 758 O O . GLY A 1 97 ? -17.598 2.043 11.148 1.00 85.62 97 GLY A O 1
ATOM 759 N N . GLU A 1 98 ? -15.390 2.171 11.500 1.00 86.19 98 GLU A N 1
ATOM 760 C CA . GLU A 1 98 ? -15.500 2.330 12.958 1.00 86.19 98 GLU A CA 1
ATOM 761 C C . GLU A 1 98 ? -16.334 3.566 13.340 1.00 86.19 98 GLU A C 1
ATOM 763 O O . GLU A 1 98 ? -17.220 3.482 14.189 1.00 86.19 98 GLU A O 1
ATOM 768 N N . THR A 1 99 ? -16.109 4.716 12.691 1.00 87.62 99 THR A N 1
ATOM 769 C CA . THR A 1 99 ? -16.859 5.946 13.005 1.00 87.62 99 THR A CA 1
ATOM 770 C C . THR A 1 99 ? -18.346 5.842 12.682 1.00 87.62 99 THR A C 1
ATOM 772 O O . THR A 1 99 ? -19.169 6.327 13.457 1.00 87.62 99 THR A O 1
ATOM 775 N N . THR A 1 100 ? -18.708 5.194 11.571 1.00 88.25 100 THR A N 1
ATOM 776 C CA . THR A 1 100 ? -20.116 4.990 11.194 1.00 88.25 100 THR A CA 1
ATOM 777 C C . THR A 1 100 ? -20.819 4.028 12.147 1.00 88.25 100 THR A C 1
ATOM 779 O O . THR A 1 100 ? -21.939 4.301 12.570 1.00 88.25 100 THR A O 1
ATOM 782 N N . LEU A 1 101 ? -20.141 2.961 12.572 1.00 89.81 101 LEU A N 1
ATOM 783 C CA . LEU A 1 101 ? -20.641 2.019 13.573 1.00 89.81 101 LEU A CA 1
ATOM 784 C C . LEU A 1 101 ? -20.909 2.711 14.916 1.00 89.81 101 LEU A C 1
ATOM 786 O O . LEU A 1 101 ? -21.984 2.546 15.493 1.00 89.81 101 LEU A O 1
ATOM 790 N N . ILE A 1 102 ? -19.975 3.548 15.376 1.00 88.88 102 ILE A N 1
ATOM 791 C CA . ILE A 1 102 ? -20.137 4.341 16.601 1.00 88.88 102 ILE A CA 1
ATOM 792 C C . ILE A 1 102 ? -21.299 5.336 16.460 1.00 88.88 102 ILE A C 1
ATOM 794 O O . ILE A 1 102 ? -22.104 5.473 17.379 1.00 88.88 102 ILE A O 1
ATOM 798 N N . ALA A 1 103 ? -21.414 6.023 15.319 1.00 90.06 103 ALA A N 1
ATOM 799 C CA . ALA A 1 103 ? -22.507 6.961 15.069 1.00 90.06 103 ALA A CA 1
ATOM 800 C C . ALA A 1 103 ? -23.879 6.268 15.119 1.00 90.06 103 ALA A C 1
ATOM 802 O O . ALA A 1 103 ? -24.789 6.764 15.783 1.00 90.06 103 ALA A O 1
ATOM 803 N N . ASN A 1 104 ? -24.000 5.093 14.495 1.00 90.19 104 ASN A N 1
ATOM 804 C CA . ASN A 1 104 ? -25.220 4.287 14.533 1.00 90.19 104 ASN A CA 1
ATOM 805 C C . ASN A 1 104 ? -25.552 3.837 15.964 1.00 90.19 104 ASN A C 1
ATOM 807 O O . ASN A 1 104 ? -26.706 3.904 16.374 1.00 90.19 104 ASN A O 1
ATOM 811 N N . ALA A 1 105 ? -24.553 3.437 16.758 1.00 89.62 105 ALA A N 1
ATOM 812 C CA . ALA A 1 105 ? -24.764 3.061 18.158 1.00 89.62 105 ALA A CA 1
ATOM 813 C C . ALA A 1 105 ? -25.344 4.218 18.991 1.00 89.62 105 ALA A C 1
ATOM 815 O O . ALA A 1 105 ? -26.275 4.016 19.767 1.00 89.62 105 ALA A O 1
ATOM 816 N N . TYR A 1 106 ? -24.851 5.444 18.788 1.00 89.56 106 TYR A N 1
ATOM 817 C CA . TYR A 1 106 ? -25.409 6.632 19.441 1.00 89.56 106 TYR A CA 1
ATOM 818 C C . TYR A 1 106 ? -26.819 6.987 18.951 1.00 89.56 106 TYR A C 1
ATOM 820 O O . TYR A 1 106 ? -27.608 7.515 19.733 1.00 89.56 106 TYR A O 1
ATOM 828 N N . GLN A 1 107 ? -27.155 6.705 17.690 1.00 90.94 107 GLN A N 1
ATOM 829 C CA . GLN A 1 107 ? -28.528 6.858 17.199 1.00 90.94 107 GLN A CA 1
ATOM 830 C C . GLN A 1 107 ? -29.467 5.869 17.891 1.00 90.94 107 GLN A C 1
ATOM 832 O O . GLN A 1 107 ? -30.462 6.295 18.474 1.00 90.94 107 GLN A O 1
ATOM 837 N N . TYR A 1 108 ? -29.106 4.584 17.946 1.00 89.38 108 TYR A N 1
ATOM 838 C CA . TYR A 1 108 ? -29.893 3.585 18.674 1.00 89.38 108 TYR A CA 1
ATOM 839 C C . TYR A 1 108 ? -30.019 3.907 20.163 1.00 89.38 108 TYR A C 1
ATOM 841 O O . TYR A 1 108 ? -31.080 3.701 20.750 1.00 89.38 108 TYR A O 1
ATOM 849 N N . GLN A 1 109 ? -28.980 4.495 20.763 1.00 88.75 109 GLN A N 1
ATOM 850 C CA . GLN A 1 109 ? -29.045 4.990 22.132 1.00 88.75 109 GLN A CA 1
ATOM 851 C C . GLN A 1 109 ? -30.151 6.036 22.326 1.00 88.75 109 GLN A C 1
ATOM 853 O O . GLN A 1 109 ? -30.860 5.994 23.330 1.00 88.75 109 GLN A O 1
ATOM 858 N N . GLN A 1 110 ? -30.311 6.964 21.380 1.00 88.69 110 GLN A N 1
ATOM 859 C CA . GLN A 1 110 ? -31.346 8.000 21.442 1.00 88.69 110 GLN A CA 1
ATOM 860 C C . GLN A 1 110 ? -32.740 7.444 21.136 1.00 88.69 110 GLN A C 1
ATOM 862 O O . GLN A 1 110 ? -33.698 7.812 21.810 1.00 88.69 110 GLN A O 1
ATOM 867 N N . GLU A 1 111 ? -32.856 6.558 20.147 1.00 91.94 111 GLU A N 1
ATOM 868 C CA . GLU A 1 111 ? -34.141 6.015 19.690 1.00 91.94 111 GLU A CA 1
ATOM 869 C C . GLU A 1 111 ? -34.737 4.990 20.659 1.00 91.94 111 GLU A C 1
ATOM 871 O O . GLU A 1 111 ? -35.944 4.989 20.893 1.00 91.94 111 GLU A O 1
ATOM 876 N N . GLN A 1 112 ? -33.902 4.123 21.234 1.00 86.81 112 GLN A N 1
ATOM 877 C CA . GLN A 1 112 ? -34.333 3.019 22.098 1.00 86.81 112 GLN A CA 1
ATOM 878 C C . GLN A 1 112 ? -34.027 3.253 23.583 1.00 86.81 112 GLN A C 1
ATOM 880 O O . GLN A 1 112 ? -34.224 2.352 24.398 1.00 86.81 112 GLN A O 1
ATOM 885 N N . ALA A 1 113 ? -33.539 4.446 23.939 1.00 84.81 113 ALA A N 1
ATOM 886 C CA . ALA A 1 113 ? -33.125 4.806 25.295 1.00 84.81 113 ALA A CA 1
ATOM 887 C C . ALA A 1 113 ? -32.120 3.809 25.915 1.00 84.81 113 ALA A C 1
ATOM 889 O O . ALA A 1 113 ? -32.198 3.496 27.105 1.00 84.81 113 ALA A O 1
ATOM 890 N N . TRP A 1 114 ? -31.174 3.293 25.118 1.00 88.06 114 TRP A N 1
ATOM 891 C CA . TRP A 1 114 ? -30.186 2.334 25.619 1.00 88.06 114 TRP A CA 1
ATOM 892 C C . TRP A 1 114 ? -29.291 2.939 26.705 1.00 88.06 114 TRP A C 1
ATOM 894 O O . TRP A 1 114 ? -28.841 4.089 26.641 1.00 88.06 114 TRP A O 1
ATOM 904 N N . GLY A 1 115 ? -28.968 2.111 27.699 1.00 88.25 115 GLY A N 1
ATOM 905 C CA . GLY A 1 115 ? -27.966 2.444 28.707 1.00 88.25 115 GLY A CA 1
ATOM 906 C C . GLY A 1 115 ? -26.554 2.528 28.116 1.00 88.25 115 GLY A C 1
ATOM 907 O O . GLY A 1 115 ? -26.273 2.022 27.025 1.00 88.25 115 GLY A O 1
ATOM 908 N N . ALA A 1 116 ? -25.626 3.135 28.864 1.00 88.88 116 ALA A N 1
ATOM 909 C CA . ALA A 1 116 ? -24.217 3.208 28.461 1.00 88.88 116 ALA A CA 1
ATOM 910 C C . ALA A 1 116 ? -23.599 1.811 28.254 1.00 88.88 116 ALA A C 1
ATOM 912 O O . ALA A 1 116 ? -22.824 1.630 27.320 1.00 88.88 116 ALA A O 1
ATOM 913 N N . LEU A 1 117 ? -23.991 0.833 29.083 1.00 89.75 117 LEU A N 1
ATOM 914 C CA . LEU A 1 117 ? -23.554 -0.565 28.993 1.00 89.75 117 LEU A CA 1
ATOM 915 C C . LEU A 1 117 ? -24.035 -1.227 27.692 1.00 89.75 117 LEU A C 1
ATOM 917 O O . LEU A 1 117 ? -23.223 -1.707 26.916 1.00 89.75 117 LEU A O 1
ATOM 921 N N . GLN A 1 118 ? -25.338 -1.159 27.400 1.00 90.44 118 GLN A N 1
ATOM 922 C CA . GLN A 1 118 ? -25.921 -1.735 26.178 1.00 90.44 118 GLN A CA 1
ATOM 923 C C . GLN A 1 118 ? -25.338 -1.125 24.900 1.00 90.44 118 GLN A C 1
ATOM 925 O O . GLN A 1 118 ? -25.103 -1.825 23.920 1.00 90.44 118 GLN A O 1
ATOM 930 N N . THR A 1 119 ? -25.081 0.184 24.912 1.00 89.69 119 THR A N 1
ATOM 931 C CA . THR A 1 119 ? -24.472 0.870 23.766 1.00 89.69 119 THR A CA 1
ATOM 932 C C . THR A 1 119 ? -23.024 0.411 23.552 1.00 89.69 119 THR A C 1
ATOM 934 O O . THR A 1 119 ? -22.588 0.279 22.410 1.00 89.69 119 THR A O 1
ATOM 937 N N . ALA A 1 120 ? -22.281 0.145 24.634 1.00 91.56 120 ALA A N 1
ATOM 938 C CA . ALA A 1 120 ? -20.923 -0.388 24.561 1.00 91.56 120 ALA A CA 1
ATOM 939 C C . ALA A 1 120 ? -20.915 -1.832 24.035 1.00 91.56 120 ALA A C 1
ATOM 941 O O . ALA A 1 120 ? -20.199 -2.106 23.075 1.00 91.56 120 ALA A O 1
ATOM 942 N N . ASP A 1 121 ? -21.780 -2.698 24.572 1.00 91.69 121 ASP A N 1
ATOM 943 C CA . ASP A 1 121 ? -21.937 -4.086 24.114 1.00 91.69 121 ASP A CA 1
ATOM 944 C C . ASP A 1 121 ? -22.297 -4.156 22.629 1.00 91.69 121 ASP A C 1
ATOM 946 O O . ASP A 1 121 ? -21.745 -4.967 21.887 1.00 91.69 121 ASP A O 1
ATOM 950 N N . TYR A 1 122 ? -23.186 -3.276 22.157 1.00 92.19 122 TYR A N 1
ATOM 951 C CA . TYR A 1 122 ? -23.523 -3.209 20.740 1.00 92.19 122 TYR A CA 1
ATOM 952 C C . TYR A 1 122 ? -22.288 -2.892 19.887 1.00 92.19 122 TYR A C 1
ATOM 954 O O . TYR A 1 122 ? -22.029 -3.589 18.907 1.00 92.19 122 TYR A O 1
ATOM 962 N N . ILE A 1 123 ? -21.487 -1.894 20.273 1.00 91.56 123 ILE A N 1
ATOM 963 C CA . ILE A 1 123 ? -20.268 -1.523 19.541 1.00 91.56 123 ILE A CA 1
ATOM 964 C C . ILE A 1 123 ? -19.264 -2.686 19.510 1.00 91.56 123 ILE A C 1
ATOM 966 O O . ILE A 1 123 ? -18.718 -2.980 18.444 1.00 91.56 123 ILE A O 1
ATOM 970 N N . GLU A 1 124 ? -19.055 -3.372 20.637 1.00 90.62 124 GLU A N 1
ATOM 971 C CA . GLU A 1 124 ? -18.134 -4.514 20.725 1.00 90.62 124 GLU A CA 1
ATOM 972 C C . GLU A 1 124 ? -18.637 -5.729 19.941 1.00 90.62 124 GLU A C 1
ATOM 974 O O . GLU A 1 124 ? -17.858 -6.361 19.227 1.00 90.62 124 GLU A O 1
ATOM 979 N N . SER A 1 125 ? -19.944 -6.017 19.987 1.00 91.19 125 SER A N 1
ATOM 980 C CA . SER A 1 125 ? -20.563 -7.121 19.236 1.00 91.19 125 SER A CA 1
ATOM 981 C C . SER A 1 125 ? -20.400 -6.971 17.722 1.00 91.19 125 SER A C 1
ATOM 983 O O . SER A 1 125 ? -20.323 -7.959 16.996 1.00 91.19 125 SER A O 1
ATOM 985 N N . GLN A 1 126 ? -20.311 -5.726 17.247 1.00 89.06 126 GLN A N 1
ATOM 986 C CA . GLN A 1 126 ? -20.077 -5.388 15.846 1.00 89.06 126 GLN A CA 1
ATOM 987 C C . GLN A 1 126 ? -18.574 -5.286 15.507 1.00 89.06 126 GLN A C 1
ATOM 989 O O . GLN A 1 126 ? -18.216 -4.909 14.392 1.00 89.06 126 GLN A O 1
ATOM 994 N N . GLY A 1 127 ? -17.682 -5.616 16.451 1.00 84.56 127 GLY A N 1
ATOM 995 C CA . GLY A 1 127 ? -16.227 -5.612 16.273 1.00 84.56 127 GLY A CA 1
ATOM 996 C C . GLY A 1 127 ? -15.573 -4.228 16.344 1.00 84.56 127 GLY A C 1
ATOM 997 O O . GLY A 1 127 ? -14.410 -4.078 15.967 1.00 84.56 127 GLY A O 1
ATOM 998 N N . GLY A 1 128 ? -16.304 -3.207 16.799 1.00 86.75 128 GLY A N 1
ATOM 999 C CA . GLY A 1 128 ? -15.807 -1.844 16.954 1.00 86.75 128 GLY A CA 1
ATOM 1000 C C . GLY A 1 128 ? -15.124 -1.613 18.302 1.00 86.75 128 GLY A C 1
ATOM 1001 O O . GLY A 1 128 ? -15.404 -2.278 19.297 1.00 86.75 128 GLY A O 1
ATOM 1002 N N . LYS A 1 129 ? -14.237 -0.616 18.362 1.00 90.38 129 LYS A N 1
ATOM 1003 C CA . LYS A 1 129 ? -13.655 -0.160 19.631 1.00 90.38 129 LYS A CA 1
ATOM 1004 C C . LYS A 1 129 ? -14.585 0.835 20.312 1.00 90.38 129 LYS A C 1
ATOM 1006 O O . LYS A 1 129 ? -14.975 1.837 19.711 1.00 90.38 129 LYS A O 1
ATOM 1011 N N . VAL A 1 130 ? -14.884 0.595 21.586 1.00 90.06 130 VAL A N 1
ATOM 1012 C CA . VAL A 1 130 ? -15.745 1.484 22.370 1.00 90.06 130 VAL A CA 1
ATOM 1013 C C . VAL A 1 130 ? -15.063 2.840 22.606 1.00 90.06 130 VAL A C 1
ATOM 1015 O O . VAL A 1 130 ? -13.909 2.881 23.046 1.00 90.06 130 VAL A O 1
ATOM 1018 N N . PRO A 1 131 ? -15.7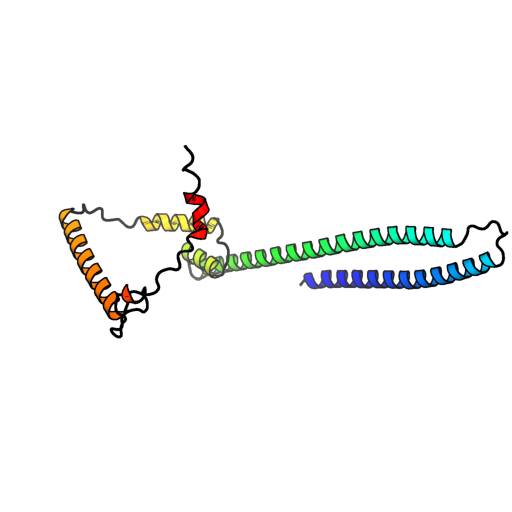52 3.973 22.360 1.00 91.81 131 PRO A N 1
ATOM 1019 C CA . PRO A 1 131 ? -15.210 5.294 22.651 1.00 91.81 131 PRO A CA 1
ATOM 1020 C C . PRO A 1 131 ? -14.868 5.478 24.141 1.00 91.81 131 PRO A C 1
ATOM 1022 O O . PRO A 1 131 ? -15.665 5.100 25.005 1.00 91.81 131 PRO A O 1
ATOM 1025 N N . PRO A 1 132 ? -13.754 6.155 24.479 1.00 89.69 132 PRO A N 1
ATOM 1026 C CA . PRO A 1 132 ? -13.308 6.314 25.868 1.00 89.69 132 PRO A CA 1
ATOM 1027 C C . PRO A 1 132 ? -14.322 7.062 26.746 1.00 89.69 132 PRO A C 1
ATOM 1029 O O . PRO A 1 132 ? -14.482 6.743 27.921 1.00 89.69 132 PRO A O 1
ATOM 1032 N N . ALA A 1 133 ? -15.062 8.016 26.172 1.00 89.38 133 ALA A N 1
ATOM 1033 C CA . ALA A 1 133 ? -16.123 8.730 26.879 1.00 89.38 133 ALA A CA 1
ATOM 1034 C C . ALA A 1 133 ? -17.299 7.817 27.276 1.00 89.38 133 ALA A C 1
ATOM 1036 O O . ALA A 1 133 ? -17.924 8.041 28.312 1.00 89.38 133 ALA A O 1
ATOM 1037 N N . LEU A 1 134 ? -17.601 6.791 26.468 1.00 88.88 134 LEU A N 1
ATOM 1038 C CA . LEU A 1 134 ? -18.649 5.817 26.775 1.00 88.88 134 LEU A CA 1
ATOM 1039 C C . LEU A 1 134 ? -18.167 4.833 27.847 1.00 88.88 134 LEU A C 1
ATOM 1041 O O . LEU A 1 134 ? -18.900 4.577 28.797 1.00 88.88 134 LEU A O 1
ATOM 1045 N N . LEU A 1 135 ? -16.918 4.366 27.756 1.00 90.56 135 LEU A N 1
ATOM 1046 C CA . LEU A 1 135 ? -16.305 3.498 28.770 1.00 90.56 135 LEU A CA 1
ATOM 1047 C C . LEU A 1 135 ? -16.308 4.129 30.165 1.00 90.56 135 LEU A C 1
ATOM 1049 O O . LEU A 1 135 ? -16.602 3.450 31.144 1.00 90.56 135 LEU A O 1
ATOM 1053 N N . GLU A 1 136 ? -16.028 5.428 30.272 1.00 90.69 136 GLU A N 1
ATOM 1054 C CA . GLU A 1 136 ? -16.052 6.108 31.570 1.00 90.69 136 GLU A CA 1
ATOM 1055 C C . GLU A 1 136 ? -17.466 6.152 32.171 1.00 90.69 136 GLU A C 1
ATOM 1057 O O . GLU A 1 136 ? -17.654 5.936 33.369 1.00 90.69 136 GLU A O 1
ATOM 1062 N N . ARG A 1 137 ? -18.491 6.329 31.327 1.00 88.50 137 ARG A N 1
ATOM 1063 C CA . ARG A 1 137 ? -19.896 6.235 31.751 1.00 88.50 137 ARG A CA 1
ATOM 1064 C C . ARG A 1 137 ? -20.279 4.817 32.164 1.00 88.50 137 ARG A C 1
ATOM 1066 O O . ARG A 1 137 ? -20.996 4.658 33.146 1.00 88.50 137 ARG A O 1
ATOM 1073 N N . VAL A 1 138 ? -19.790 3.800 31.454 1.00 89.56 138 VAL A N 1
ATOM 1074 C CA . VAL A 1 138 ? -19.984 2.388 31.822 1.00 89.56 138 VAL A CA 1
ATOM 1075 C C . VAL A 1 138 ? -19.362 2.094 33.185 1.00 89.56 138 VAL A C 1
ATOM 1077 O O . VAL A 1 138 ? -20.026 1.519 34.041 1.00 89.56 138 VAL A O 1
ATOM 1080 N N . ARG A 1 139 ? -18.129 2.549 33.435 1.00 88.56 139 ARG A N 1
ATOM 1081 C CA . ARG A 1 139 ? -17.468 2.403 34.743 1.00 88.56 139 ARG A CA 1
ATOM 1082 C C . ARG A 1 139 ? -18.275 3.038 35.867 1.00 88.56 139 ARG A C 1
ATOM 1084 O O . ARG A 1 139 ? -18.415 2.438 36.928 1.00 88.56 139 ARG A O 1
ATOM 1091 N N . HIS A 1 140 ? -18.818 4.230 35.631 1.00 86.81 140 HIS A N 1
ATOM 1092 C CA . HIS A 1 140 ? -19.668 4.902 36.607 1.00 86.81 140 HIS A CA 1
ATOM 1093 C C . HIS A 1 140 ? -20.962 4.122 36.868 1.00 86.81 140 HIS A C 1
ATOM 1095 O O . HIS A 1 140 ? -21.325 3.921 38.022 1.00 86.81 140 HIS A O 1
ATOM 1101 N N . ALA A 1 141 ? -21.618 3.630 35.814 1.00 83.25 141 ALA A N 1
ATOM 1102 C CA . ALA A 1 141 ? -22.831 2.825 35.934 1.00 83.25 141 ALA A CA 1
ATOM 1103 C C . ALA A 1 141 ? -22.587 1.513 36.701 1.00 83.25 141 ALA A C 1
ATOM 1105 O O . ALA A 1 141 ? -23.373 1.162 37.573 1.00 83.25 141 ALA A O 1
ATOM 1106 N N . LEU A 1 142 ? -21.471 0.825 36.436 1.00 83.81 142 LEU A N 1
ATOM 1107 C CA . LEU A 1 142 ? -21.086 -0.395 37.156 1.00 83.81 142 LEU A CA 1
ATOM 1108 C C . LEU A 1 142 ? -20.807 -0.125 38.636 1.00 83.81 142 LEU A C 1
ATOM 1110 O O . LEU A 1 142 ? -21.245 -0.884 39.493 1.00 83.81 142 LEU A O 1
ATOM 1114 N N . LYS A 1 143 ? -20.114 0.977 38.940 1.00 83.75 143 LYS A N 1
ATOM 1115 C CA . LYS A 1 143 ? -19.812 1.369 40.320 1.00 83.75 143 LYS A CA 1
ATOM 1116 C C . LYS A 1 143 ? -21.070 1.726 41.116 1.00 83.75 143 LYS A C 1
ATOM 1118 O O . LYS A 1 143 ? -21.127 1.457 42.307 1.00 83.75 143 LYS A O 1
ATOM 1123 N N . GLN A 1 144 ? -22.068 2.318 40.464 1.00 74.56 144 GLN A N 1
ATOM 1124 C CA . GLN A 1 144 ? -23.353 2.632 41.090 1.00 74.56 144 GLN A CA 1
ATOM 1125 C C . GLN A 1 144 ? -24.249 1.398 41.258 1.00 74.56 144 GLN A C 1
ATOM 1127 O O . GLN A 1 144 ? -24.975 1.311 42.237 1.00 74.56 144 GLN A O 1
ATOM 1132 N N . GLY A 1 145 ? -24.189 0.432 40.335 1.00 60.00 145 GLY A N 1
ATOM 1133 C CA . GLY A 1 145 ? -24.947 -0.821 40.442 1.00 60.00 145 GLY A CA 1
ATOM 1134 C C . GLY A 1 145 ? -24.420 -1.787 41.509 1.00 60.00 145 GLY A C 1
ATOM 1135 O O . GLY A 1 145 ? -25.158 -2.654 41.955 1.00 60.00 145 GLY A O 1
ATOM 1136 N N . SER A 1 146 ? -23.164 -1.641 41.947 1.00 55.66 146 SER A N 1
ATOM 1137 C CA . SER A 1 146 ? -22.574 -2.473 43.008 1.00 55.66 146 SER A CA 1
ATOM 1138 C C . SER A 1 146 ? -22.943 -2.052 44.438 1.00 55.66 146 SER A C 1
ATOM 1140 O O . SER A 1 146 ? -22.464 -2.669 45.384 1.00 55.66 146 SER A O 1
ATOM 1142 N N . GLU A 1 147 ? -23.754 -1.005 44.605 1.00 52.81 147 GLU A N 1
ATOM 1143 C CA . GLU A 1 147 ? -24.279 -0.560 45.905 1.00 52.81 147 GLU A CA 1
ATOM 1144 C C . GLU A 1 147 ? -25.653 -1.184 46.220 1.00 52.81 147 GLU A C 1
ATOM 1146 O O . GLU A 1 147 ? -26.415 -0.627 47.004 1.00 52.81 147 GLU A O 1
ATOM 1151 N N . GLU A 1 148 ? -26.005 -2.331 45.623 1.00 52.59 148 GLU A N 1
ATOM 1152 C CA . GLU A 1 148 ? -27.083 -3.150 46.186 1.00 52.59 148 GLU A CA 1
ATOM 1153 C C . GLU A 1 148 ? -26.631 -3.642 47.563 1.00 52.59 148 GLU A C 1
ATOM 1155 O O . GLU A 1 148 ? -25.613 -4.328 47.685 1.00 52.59 148 GLU A O 1
ATOM 1160 N N . ASP A 1 149 ? -27.366 -3.212 48.590 1.00 53.91 149 ASP A N 1
ATOM 1161 C CA . ASP A 1 149 ? -27.133 -3.474 50.005 1.00 53.91 149 ASP A CA 1
ATOM 1162 C C . ASP A 1 149 ? -26.776 -4.945 50.242 1.00 53.91 149 ASP A C 1
ATOM 1164 O O . ASP A 1 149 ? -27.642 -5.817 50.335 1.00 53.91 149 ASP A O 1
ATOM 1168 N N . VAL A 1 150 ? -25.479 -5.236 50.372 1.00 53.25 150 VAL A N 1
ATOM 1169 C CA . VAL A 1 150 ? -25.043 -6.496 50.961 1.00 53.25 150 VAL A CA 1
ATOM 1170 C C . VAL A 1 150 ? -25.518 -6.427 52.402 1.00 53.25 150 VAL A C 1
ATOM 1172 O O . VAL A 1 150 ? -24.913 -5.735 53.225 1.00 53.25 150 VAL A O 1
ATOM 1175 N N . GLU A 1 151 ? -26.636 -7.098 52.691 1.00 54.94 151 GLU A N 1
ATOM 1176 C CA . GLU A 1 151 ? -27.087 -7.353 54.050 1.00 54.94 151 GLU A CA 1
ATOM 1177 C C . GLU A 1 151 ? -25.912 -7.990 54.786 1.00 54.94 151 GLU A C 1
ATOM 1179 O O . GLU A 1 151 ? -25.595 -9.170 54.637 1.00 54.94 151 GLU A O 1
ATOM 1184 N N . ASN A 1 152 ? -25.210 -7.165 55.558 1.00 51.94 152 ASN A N 1
ATOM 1185 C CA . ASN A 1 152 ? -24.083 -7.562 56.381 1.00 51.94 152 ASN A CA 1
ATOM 1186 C C . ASN A 1 152 ? -24.651 -8.244 57.634 1.00 51.94 152 ASN A C 1
ATOM 1188 O O . ASN A 1 152 ? -24.454 -7.810 58.769 1.00 51.94 152 ASN A O 1
ATOM 1192 N N . THR A 1 153 ? -25.458 -9.283 57.421 1.00 61.94 153 THR A N 1
ATOM 1193 C CA . THR A 1 153 ? -25.901 -10.173 58.480 1.00 61.94 153 THR A CA 1
ATOM 1194 C C . THR A 1 153 ? -24.667 -10.890 58.990 1.00 61.94 153 THR A C 1
ATOM 1196 O O . THR A 1 153 ? -23.958 -11.541 58.224 1.00 61.94 153 THR A O 1
ATOM 1199 N N . VAL A 1 154 ? -24.394 -10.737 60.283 1.00 60.00 154 VAL A N 1
ATOM 1200 C CA . VAL A 1 154 ? -23.334 -11.460 60.984 1.00 60.00 154 VAL A CA 1
ATOM 1201 C C . VAL A 1 154 ? -23.576 -12.954 60.771 1.00 60.00 154 VAL A C 1
ATOM 1203 O O . VAL A 1 154 ? -24.526 -13.514 61.312 1.00 60.00 154 VAL A O 1
ATOM 1206 N N . ILE A 1 155 ? -22.756 -13.575 59.924 1.00 64.62 155 ILE A N 1
ATOM 1207 C CA . ILE A 1 155 ? -22.857 -14.999 59.609 1.00 64.62 155 ILE A CA 1
ATOM 1208 C C . ILE A 1 155 ? -22.376 -15.774 60.837 1.00 64.62 155 ILE A C 1
ATOM 1210 O O . ILE A 1 155 ? -21.225 -15.631 61.250 1.00 64.62 155 ILE A O 1
ATOM 1214 N N . ASP A 1 156 ? -23.260 -16.580 61.424 1.00 75.38 156 ASP A N 1
ATOM 1215 C CA . ASP A 1 156 ? -22.909 -17.512 62.494 1.00 75.38 156 ASP A CA 1
ATOM 1216 C C . ASP A 1 156 ? -21.983 -18.613 61.929 1.00 75.38 156 ASP A C 1
ATOM 1218 O O . ASP A 1 156 ? -22.389 -19.334 61.006 1.00 75.38 156 ASP A O 1
ATOM 1222 N N . PRO A 1 157 ? -20.741 -18.756 62.432 1.00 75.94 157 PRO A N 1
ATOM 1223 C CA . PRO A 1 157 ? -19.779 -19.728 61.916 1.00 75.94 157 PRO A CA 1
ATOM 1224 C C . PRO A 1 157 ? -20.277 -21.180 61.987 1.00 75.94 157 PRO A C 1
ATOM 1226 O O . PRO A 1 157 ? -19.935 -21.973 61.111 1.00 75.94 157 PRO A O 1
ATOM 1229 N N . GLU A 1 158 ? -21.120 -21.540 62.962 1.00 80.06 158 GLU A N 1
ATOM 1230 C CA . GLU A 1 158 ? -21.640 -22.913 63.075 1.00 80.06 158 GLU A CA 1
ATOM 1231 C C . GLU A 1 158 ? -22.672 -23.254 61.992 1.00 80.06 158 GLU A C 1
ATOM 1233 O O . GLU A 1 158 ? -22.772 -24.401 61.542 1.00 80.06 158 GLU A O 1
ATOM 1238 N N . GLU A 1 159 ? -23.458 -22.266 61.569 1.00 78.00 159 GLU A N 1
ATOM 1239 C CA . GLU A 1 159 ? -24.431 -22.427 60.492 1.00 78.00 159 GLU A CA 1
ATOM 1240 C C . GLU A 1 159 ? -23.721 -22.478 59.132 1.00 78.00 159 GLU A C 1
ATOM 1242 O O . GLU A 1 159 ? -24.061 -23.304 58.282 1.00 78.00 159 GLU A O 1
ATOM 1247 N N . LEU A 1 160 ? -22.662 -21.680 58.958 1.00 77.44 160 LEU A N 1
ATOM 1248 C CA . LEU A 1 160 ? -21.813 -21.720 57.769 1.00 77.44 160 LEU A CA 1
ATOM 1249 C C . LEU A 1 160 ? -21.130 -23.086 57.606 1.00 77.44 160 LEU A C 1
ATOM 1251 O O . LEU A 1 160 ? -21.167 -23.662 56.518 1.00 77.44 160 LEU A O 1
ATOM 1255 N N . ASP A 1 161 ? -20.572 -23.652 58.678 1.00 83.69 161 ASP A N 1
ATOM 1256 C CA . ASP A 1 161 ? -19.940 -24.976 58.640 1.00 83.69 161 ASP A CA 1
ATOM 1257 C C . ASP A 1 161 ? -20.944 -26.094 58.325 1.00 83.69 161 ASP A C 1
ATOM 1259 O O . ASP A 1 161 ? -20.635 -27.017 57.557 1.00 83.69 161 ASP A O 1
ATOM 1263 N N . ARG A 1 162 ? -22.179 -25.994 58.837 1.00 83.25 162 ARG A N 1
ATOM 1264 C CA . ARG A 1 162 ? -23.274 -26.910 58.482 1.00 83.25 162 ARG A CA 1
ATOM 1265 C C . ARG A 1 162 ? -23.638 -26.812 57.003 1.00 83.25 162 ARG A C 1
ATOM 1267 O O . ARG A 1 162 ? -23.740 -27.846 56.335 1.00 83.25 162 ARG A O 1
ATOM 1274 N N . GLN A 1 163 ? -23.769 -25.601 56.469 1.00 81.50 163 GLN A N 1
ATOM 1275 C CA . GLN A 1 163 ? -24.063 -25.376 55.052 1.00 81.50 163 GLN A CA 1
ATOM 1276 C C . GLN A 1 163 ? -22.922 -25.849 54.145 1.00 81.50 163 GLN A C 1
ATOM 1278 O O . GLN A 1 163 ? -23.175 -26.485 53.122 1.00 81.50 163 GLN A O 1
ATOM 1283 N N . VAL A 1 164 ? -21.663 -25.640 54.538 1.00 82.50 164 VAL A N 1
ATOM 1284 C CA . VAL A 1 164 ? -20.486 -26.139 53.811 1.00 82.50 164 VAL A CA 1
ATOM 1285 C C . VAL A 1 164 ? -20.443 -27.666 53.815 1.00 82.50 164 VAL A C 1
ATOM 1287 O O . VAL A 1 164 ? -20.169 -28.271 52.776 1.00 82.50 164 VAL A O 1
ATOM 1290 N N . CYS A 1 165 ? -20.736 -28.318 54.943 1.00 77.06 165 CYS A N 1
ATOM 1291 C CA . CYS A 1 165 ? -20.821 -29.778 55.011 1.00 77.06 165 CYS A CA 1
ATOM 1292 C C . CYS A 1 165 ? -21.928 -30.328 54.104 1.00 77.06 165 CYS A C 1
ATOM 1294 O O . CYS A 1 165 ? -21.682 -31.272 53.346 1.00 77.06 165 CYS A O 1
ATOM 1296 N N . ALA A 1 166 ? -23.113 -29.712 54.134 1.00 82.94 166 ALA A N 1
ATOM 1297 C CA . ALA A 1 166 ? -24.235 -30.079 53.276 1.00 82.94 166 ALA A CA 1
ATOM 1298 C C . ALA A 1 166 ? -23.901 -29.878 51.789 1.00 82.94 166 ALA A C 1
ATOM 1300 O O . ALA A 1 166 ? -24.114 -30.777 50.979 1.00 82.94 166 ALA A O 1
ATOM 1301 N N . TYR A 1 167 ? -23.282 -28.750 51.440 1.00 82.12 167 TYR A N 1
ATOM 1302 C CA . TYR A 1 167 ? -22.856 -28.440 50.077 1.00 82.12 167 TYR A CA 1
ATOM 1303 C C . TYR A 1 167 ? -21.766 -29.391 49.565 1.00 82.12 167 TYR A C 1
ATOM 1305 O O . TYR A 1 167 ? -21.795 -29.837 48.421 1.00 82.12 167 TYR A O 1
ATOM 1313 N N . ARG A 1 168 ? -20.797 -29.756 50.413 1.00 79.94 168 ARG A N 1
ATOM 1314 C CA . ARG A 1 168 ? -19.782 -30.765 50.070 1.00 79.94 168 ARG A CA 1
ATOM 1315 C C . ARG A 1 168 ? -20.412 -32.139 49.854 1.00 79.94 168 ARG A C 1
ATOM 1317 O O . ARG A 1 168 ? -19.960 -32.876 48.982 1.00 79.94 168 ARG A O 1
ATOM 1324 N N . ALA A 1 169 ? -21.438 -32.496 50.626 1.00 82.81 169 ALA A N 1
ATOM 1325 C CA . ALA A 1 169 ? -22.164 -33.748 50.443 1.00 82.81 169 ALA A CA 1
ATOM 1326 C C . ALA A 1 169 ? -22.941 -33.771 49.117 1.00 82.81 169 ALA A C 1
ATOM 1328 O O . ALA A 1 169 ? -22.788 -34.726 48.358 1.00 82.81 169 ALA A O 1
ATOM 1329 N N . THR A 1 170 ? -23.676 -32.705 48.789 1.00 86.56 170 THR A N 1
ATOM 1330 C CA . THR A 1 170 ? -24.414 -32.605 47.518 1.00 86.56 170 THR A CA 1
ATOM 1331 C C . THR A 1 170 ? -23.479 -32.566 46.314 1.00 86.56 170 THR A C 1
ATOM 1333 O O . THR A 1 170 ? -23.713 -33.277 45.343 1.00 86.56 170 THR A O 1
ATOM 1336 N N . LYS A 1 171 ? -22.366 -31.825 46.392 1.00 84.69 171 LYS A N 1
ATOM 1337 C CA . LYS A 1 171 ? -21.305 -31.834 45.370 1.00 84.69 171 LYS A CA 1
ATOM 1338 C C . LYS A 1 171 ? -20.750 -33.233 45.134 1.00 84.69 171 LYS A C 1
ATOM 1340 O O . LYS A 1 171 ? -20.602 -33.629 43.986 1.00 84.69 171 LYS A O 1
ATOM 1345 N N . ARG A 1 172 ? -20.443 -33.987 46.198 1.00 83.75 172 ARG A N 1
ATOM 1346 C CA . ARG A 1 172 ? -19.953 -35.370 46.064 1.00 83.75 172 ARG A CA 1
ATOM 1347 C C . ARG A 1 172 ? -20.973 -36.263 45.369 1.00 83.75 172 ARG A C 1
ATOM 1349 O O . ARG A 1 172 ? -20.583 -37.038 44.507 1.00 83.75 172 ARG A O 1
ATOM 1356 N N . GLN A 1 173 ? -22.253 -36.120 45.702 1.00 84.38 173 GLN A N 1
ATOM 1357 C CA . GLN A 1 173 ? -23.318 -36.882 45.057 1.00 84.38 173 GLN A CA 1
ATOM 1358 C C . GLN A 1 173 ? -23.472 -36.519 43.571 1.00 84.38 173 GLN A C 1
ATOM 1360 O O . GLN A 1 173 ? -23.512 -37.410 42.734 1.00 84.38 173 GLN A O 1
ATOM 1365 N N . GLN A 1 174 ? -23.458 -35.229 43.225 1.00 84.19 174 GLN A N 1
ATOM 1366 C CA . GLN A 1 174 ? -23.519 -34.772 41.830 1.00 84.19 174 GLN A CA 1
ATOM 1367 C C . GLN A 1 174 ? -22.317 -35.245 41.007 1.00 84.19 174 GLN A C 1
ATOM 1369 O O . GLN A 1 174 ? -22.469 -35.640 39.856 1.00 84.19 174 GLN A O 1
ATOM 1374 N N . VAL A 1 175 ? -21.116 -35.213 41.594 1.00 84.12 175 VAL A N 1
ATOM 1375 C CA . VAL A 1 175 ? -19.904 -35.727 40.944 1.00 84.12 175 VAL A CA 1
ATOM 1376 C C . VAL A 1 175 ? -20.012 -37.236 40.734 1.00 84.12 175 VAL A C 1
ATOM 1378 O O . VAL A 1 175 ? -19.692 -37.702 39.650 1.00 84.12 175 VAL A O 1
ATOM 1381 N N . HIS A 1 176 ? -20.506 -37.988 41.720 1.00 82.25 176 HIS A N 1
ATOM 1382 C CA . HIS A 1 176 ? -20.724 -39.430 41.589 1.00 82.25 176 HIS A CA 1
ATOM 1383 C C . HIS A 1 176 ? -21.727 -39.760 40.477 1.00 82.25 176 HIS A C 1
ATOM 1385 O O . HIS A 1 176 ? -21.444 -40.589 39.621 1.00 82.25 176 HIS A O 1
ATOM 1391 N N . GLU A 1 177 ? -22.870 -39.071 40.442 1.00 83.12 177 GLU A N 1
ATOM 1392 C CA . GLU A 1 177 ? -23.880 -39.250 39.393 1.00 83.12 177 GLU A CA 1
ATOM 1393 C C . GLU A 1 177 ? -23.321 -38.924 38.001 1.00 83.12 177 GLU A C 1
ATOM 1395 O O . GLU A 1 177 ? -23.580 -39.656 37.050 1.00 83.12 177 GLU A O 1
ATOM 1400 N N . LEU A 1 178 ? -22.512 -37.867 37.878 1.00 82.56 178 LEU A N 1
ATOM 1401 C 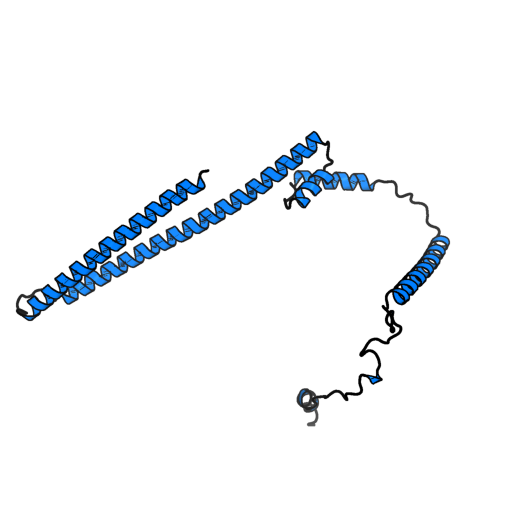CA . LEU A 1 178 ? -21.874 -37.491 36.616 1.00 82.56 178 LEU A CA 1
ATOM 1402 C C . LEU A 1 178 ? -20.823 -38.518 36.173 1.00 82.56 178 LEU A C 1
ATOM 1404 O O . LEU A 1 178 ? -20.740 -38.830 34.986 1.00 82.56 178 LEU A O 1
ATOM 1408 N N . VAL A 1 179 ? -20.028 -39.043 37.108 1.00 79.12 179 VAL A N 1
ATOM 1409 C CA . VAL A 1 179 ? -18.992 -40.046 36.825 1.00 79.12 179 VAL A CA 1
ATOM 1410 C C . VAL A 1 179 ? -19.613 -41.371 36.381 1.00 79.12 179 VAL A C 1
ATOM 1412 O O . VAL A 1 179 ? -19.165 -41.918 35.372 1.00 79.12 179 VAL A O 1
ATOM 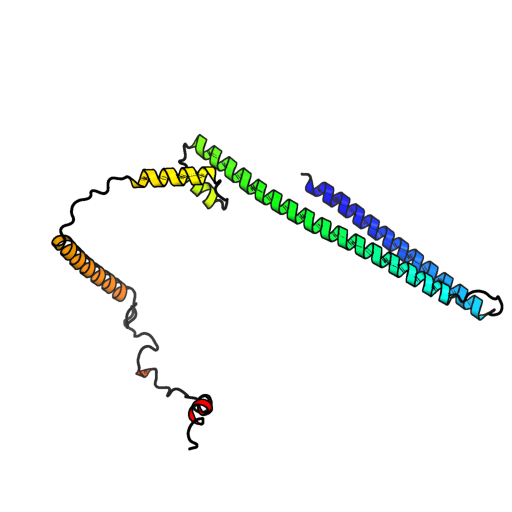1415 N N . ASP A 1 180 ? -20.673 -41.824 37.057 1.00 74.81 180 ASP A N 1
ATOM 1416 C CA . ASP A 1 180 ? -21.399 -43.053 36.717 1.00 74.81 180 ASP A CA 1
ATOM 1417 C C . ASP A 1 180 ? -22.157 -42.938 35.388 1.00 74.81 180 ASP A C 1
ATOM 1419 O O . ASP A 1 180 ? -22.110 -43.848 34.565 1.00 74.81 180 ASP A O 1
ATOM 1423 N N . GLN A 1 181 ? -22.862 -41.823 35.154 1.00 76.06 181 GLN A N 1
ATOM 1424 C CA . GLN A 1 181 ? -23.647 -41.638 33.926 1.00 76.06 181 GLN A CA 1
ATOM 1425 C C . GLN A 1 181 ? -22.767 -41.351 32.706 1.00 76.06 181 GLN A C 1
ATOM 1427 O O . GLN A 1 181 ? -23.118 -41.726 31.589 1.00 76.06 181 GLN A O 1
ATOM 1432 N N . GLY A 1 182 ? -21.647 -40.654 32.901 1.00 72.81 182 GLY A N 1
ATOM 1433 C CA . GLY A 1 182 ? -20.784 -40.194 31.818 1.00 72.81 182 GLY A CA 1
ATOM 1434 C C . GLY A 1 182 ? -19.635 -41.135 31.456 1.00 72.81 182 GLY A C 1
ATOM 1435 O O . GLY A 1 182 ? -18.894 -40.827 30.527 1.00 72.81 182 GLY A O 1
ATOM 1436 N N . GLY A 1 183 ? -19.450 -42.249 32.176 1.00 68.56 183 GLY A N 1
ATOM 1437 C CA . GLY A 1 183 ? -18.314 -43.154 31.953 1.00 68.56 183 GLY A CA 1
ATOM 1438 C C . GLY A 1 183 ? -16.963 -42.479 32.215 1.00 68.56 183 GLY A C 1
ATOM 1439 O O . GLY A 1 183 ? -15.965 -42.771 31.550 1.00 68.56 183 GLY A O 1
ATOM 1440 N N . TYR A 1 184 ? -16.937 -41.510 33.140 1.00 71.56 184 TYR A N 1
ATOM 1441 C CA . TYR A 1 184 ? -15.740 -40.720 33.436 1.00 71.56 184 TYR A CA 1
ATOM 1442 C C . TYR A 1 184 ? -14.793 -41.398 34.440 1.00 71.56 184 TYR A C 1
ATOM 1444 O O . TYR A 1 184 ? -13.674 -40.912 34.604 1.00 71.56 184 TYR A O 1
ATOM 1452 N N . GLY A 1 185 ? -15.212 -42.503 35.066 1.00 71.50 185 GLY A N 1
ATOM 1453 C CA . GLY A 1 185 ? -14.399 -43.309 35.980 1.00 71.50 185 GLY A CA 1
ATOM 1454 C C . GLY A 1 185 ? -13.587 -44.401 35.276 1.00 71.50 185 GLY A C 1
ATOM 1455 O O . GLY A 1 185 ? -13.459 -44.401 34.053 1.00 71.50 185 GLY A O 1
ATOM 1456 N N . ASP A 1 186 ? -13.075 -45.349 36.065 1.00 72.31 186 ASP A N 1
ATOM 1457 C CA . ASP A 1 186 ? -12.256 -46.492 35.609 1.00 72.31 186 ASP A CA 1
ATOM 1458 C C . ASP A 1 186 ? -12.998 -47.412 34.619 1.00 72.31 186 ASP A C 1
ATOM 1460 O O . ASP A 1 186 ? -12.400 -48.190 33.871 1.00 72.31 186 ASP A O 1
ATOM 1464 N N . ARG A 1 187 ? -14.333 -47.340 34.639 1.00 67.62 187 ARG A N 1
ATOM 1465 C CA . ARG A 1 187 ? -15.228 -48.004 33.698 1.00 67.62 187 ARG A CA 1
ATOM 1466 C C . ARG A 1 187 ? -15.978 -46.969 32.882 1.00 67.62 187 ARG A C 1
ATOM 1468 O O . ARG A 1 187 ? -16.445 -45.959 33.413 1.00 67.62 187 ARG A O 1
ATOM 1475 N N . ASP A 1 188 ? -16.100 -47.249 31.597 1.00 68.69 188 ASP A N 1
ATOM 1476 C CA . ASP A 1 188 ? -16.941 -46.479 30.702 1.00 68.69 188 ASP A CA 1
ATOM 1477 C C . ASP A 1 188 ? -18.438 -46.735 30.973 1.00 68.69 188 ASP A C 1
ATOM 1479 O O . ASP A 1 188 ? -18.832 -47.516 31.845 1.00 68.69 188 ASP A O 1
ATOM 1483 N N . HIS A 1 189 ? -19.300 -46.070 30.205 1.00 68.62 189 HIS A N 1
ATOM 1484 C CA . HIS A 1 189 ? -20.750 -46.205 30.346 1.00 68.62 189 HIS A CA 1
ATOM 1485 C C . HIS A 1 189 ? -21.303 -47.563 29.858 1.00 68.62 189 HIS A C 1
ATOM 1487 O O . HIS A 1 189 ? -22.501 -47.820 29.995 1.00 68.62 189 HIS A O 1
ATOM 1493 N N . TRP A 1 190 ? -20.469 -48.419 29.257 1.00 70.12 190 TRP A N 1
ATOM 1494 C CA . TRP A 1 190 ? -20.792 -49.797 28.870 1.00 70.12 190 TRP A CA 1
ATOM 1495 C C . TRP A 1 190 ? -20.293 -50.824 29.899 1.00 70.12 190 TRP A C 1
ATOM 1497 O O . TRP A 1 190 ? -20.607 -52.009 29.786 1.00 70.12 190 TRP A O 1
ATOM 1507 N N . GLY A 1 191 ? -19.577 -50.378 30.937 1.00 69.25 191 GLY A N 1
ATOM 1508 C CA . GLY A 1 191 ? -18.972 -51.233 31.956 1.00 69.25 191 GLY A CA 1
ATOM 1509 C C . GLY A 1 191 ? -17.637 -51.850 31.530 1.00 69.25 191 GLY A C 1
ATOM 1510 O O . GLY A 1 191 ? -17.093 -52.675 32.275 1.00 69.25 191 GLY A O 1
ATOM 1511 N N . GLU A 1 192 ? -17.107 -51.449 30.374 1.00 70.94 192 GLU A N 1
ATOM 1512 C CA . GLU A 1 192 ? -15.786 -51.830 29.892 1.00 70.94 192 GLU A CA 1
ATOM 1513 C C . GLU A 1 192 ? -14.718 -50.942 30.540 1.00 70.94 192 GLU A C 1
ATOM 1515 O O . GLU A 1 192 ? -14.929 -49.769 30.858 1.00 70.94 192 GLU A O 1
ATOM 1520 N N . THR A 1 193 ? -13.561 -51.530 30.829 1.00 69.12 193 THR A N 1
ATOM 1521 C CA . THR A 1 193 ? -12.414 -50.789 31.364 1.00 69.12 193 THR A CA 1
ATOM 1522 C C . THR A 1 193 ? -11.746 -50.006 30.248 1.00 69.12 193 THR A C 1
ATOM 1524 O O . THR A 1 193 ? -11.627 -50.517 29.135 1.00 69.12 193 THR A O 1
ATOM 1527 N N . ARG A 1 194 ? -11.241 -48.809 30.546 1.00 65.44 194 ARG A N 1
ATOM 1528 C CA . ARG A 1 194 ? -10.481 -48.030 29.563 1.00 65.44 194 ARG A CA 1
ATOM 1529 C C . ARG A 1 194 ? -9.211 -48.768 29.138 1.00 65.44 194 ARG A C 1
ATOM 1531 O O . ARG A 1 194 ? -8.447 -49.248 29.978 1.00 65.44 194 ARG A O 1
ATOM 1538 N N . GLU A 1 195 ? -8.992 -48.859 27.828 1.00 63.09 195 GLU A N 1
ATOM 1539 C CA . GLU A 1 195 ? -7.791 -49.473 27.259 1.00 63.09 195 GLU A CA 1
ATOM 1540 C C . GLU A 1 195 ? -6.527 -48.747 27.759 1.00 63.09 195 GLU A C 1
ATOM 1542 O O . GLU A 1 195 ? -6.426 -47.525 27.665 1.00 63.09 195 GLU A O 1
ATOM 1547 N N . GLY A 1 196 ? -5.562 -49.501 28.299 1.00 62.25 196 GLY A N 1
ATOM 1548 C CA . GLY A 1 196 ? -4.250 -48.986 28.719 1.00 62.25 196 GLY A CA 1
ATOM 1549 C C . GLY A 1 196 ? -4.106 -48.547 30.186 1.00 62.25 196 GLY A C 1
ATOM 1550 O O . GLY A 1 196 ? -2.995 -48.218 30.591 1.00 62.25 196 GLY A O 1
ATOM 1551 N N . GLU A 1 197 ? -5.167 -48.557 31.006 1.00 58.31 197 GLU A N 1
ATOM 1552 C CA . GLU A 1 197 ? -5.095 -48.119 32.422 1.00 58.31 197 GLU A CA 1
ATOM 1553 C C . GLU A 1 197 ? -4.745 -49.240 33.425 1.00 58.31 197 GLU A C 1
ATOM 1555 O O . GLU A 1 197 ? -4.447 -48.969 34.591 1.00 58.31 197 GLU A O 1
ATOM 1560 N N . LEU A 1 198 ? -4.735 -50.509 33.003 1.00 59.84 198 LEU A N 1
ATOM 1561 C CA . LEU A 1 198 ? -4.348 -51.631 33.861 1.00 59.84 198 LEU A CA 1
ATOM 1562 C C . LEU A 1 198 ? -2.841 -51.889 33.781 1.00 59.84 198 LEU A C 1
ATOM 1564 O O . LEU A 1 198 ? -2.260 -51.969 32.704 1.00 59.84 198 LEU A O 1
ATOM 1568 N N . LEU A 1 199 ? -2.211 -52.133 34.931 1.00 56.38 199 LEU A N 1
ATOM 1569 C CA . LEU A 1 199 ? -0.790 -52.502 35.012 1.00 56.38 199 LEU A CA 1
ATOM 1570 C C . LEU A 1 199 ? -0.443 -53.741 34.153 1.00 56.38 199 LEU A C 1
ATOM 1572 O O . LEU A 1 199 ? 0.698 -53.913 33.756 1.00 56.38 199 LEU A O 1
ATOM 1576 N N . ALA A 1 200 ? -1.436 -54.582 33.844 1.00 58.62 200 ALA A N 1
ATOM 1577 C CA . ALA A 1 200 ? -1.301 -55.756 32.980 1.00 58.62 200 ALA A CA 1
ATOM 1578 C C . ALA A 1 200 ? -1.184 -55.428 31.475 1.00 58.62 200 ALA A C 1
ATOM 1580 O O . ALA A 1 200 ? -0.760 -56.282 30.710 1.00 58.62 200 ALA A O 1
ATOM 1581 N N . SER A 1 201 ? -1.542 -54.215 31.031 1.00 55.91 201 SER A N 1
ATOM 1582 C CA . SER A 1 201 ? -1.252 -53.746 29.662 1.00 55.91 201 SER A CA 1
ATOM 1583 C C . SER A 1 201 ? 0.150 -53.138 29.512 1.00 55.91 201 SER A C 1
ATOM 1585 O O . SER A 1 201 ? 0.524 -52.757 28.410 1.00 55.91 201 SER A O 1
ATOM 1587 N N . LEU A 1 202 ? 0.934 -53.074 30.597 1.00 56.19 202 LEU A N 1
ATOM 1588 C CA . LEU A 1 202 ? 2.357 -52.704 30.604 1.00 56.19 202 LEU A CA 1
ATOM 1589 C C . LEU A 1 202 ? 3.278 -53.946 30.569 1.00 56.19 202 LEU A C 1
ATOM 1591 O O . LEU A 1 202 ? 4.362 -53.924 31.144 1.00 56.19 202 LEU A O 1
ATOM 1595 N N . ASP A 1 203 ? 2.857 -55.037 29.918 1.00 56.28 203 ASP A N 1
ATOM 1596 C CA . ASP A 1 203 ? 3.676 -56.258 29.756 1.00 56.28 203 ASP A CA 1
ATOM 1597 C C . ASP A 1 203 ? 4.911 -56.052 28.849 1.00 56.28 203 ASP A C 1
ATOM 1599 O O . ASP A 1 203 ? 5.777 -56.926 28.760 1.00 56.28 203 ASP A O 1
ATOM 1603 N N . ASP A 1 204 ? 5.044 -54.883 28.219 1.00 62.41 204 ASP A N 1
ATOM 1604 C CA . ASP A 1 204 ? 6.272 -54.485 27.545 1.00 62.41 204 ASP A CA 1
ATOM 1605 C C . ASP A 1 204 ? 7.270 -53.973 28.589 1.00 62.41 204 ASP A C 1
ATOM 1607 O O . ASP A 1 204 ? 7.158 -52.853 29.095 1.00 62.41 204 ASP A O 1
ATOM 1611 N N . VAL A 1 205 ? 8.268 -54.808 28.910 1.00 64.06 205 VAL A N 1
ATOM 1612 C CA . VAL A 1 205 ? 9.489 -54.361 29.593 1.00 64.06 205 VAL A CA 1
ATOM 1613 C C . VAL A 1 205 ? 9.975 -53.117 28.845 1.00 64.06 205 VAL A C 1
ATOM 1615 O O . VAL A 1 205 ? 10.275 -53.233 27.654 1.00 64.06 205 VAL A O 1
ATOM 1618 N N . PRO A 1 206 ? 10.024 -51.935 29.484 1.00 63.25 206 PRO A N 1
ATOM 1619 C CA . PRO A 1 206 ? 10.437 -50.729 28.790 1.00 63.25 206 PRO A CA 1
ATOM 1620 C C . PRO A 1 206 ? 11.842 -50.945 28.227 1.00 63.25 206 PRO A C 1
ATOM 1622 O O . PRO A 1 206 ? 12.731 -51.401 28.949 1.00 63.25 206 PRO A O 1
ATOM 1625 N N . ASP A 1 207 ? 12.027 -50.655 26.939 1.00 65.94 207 ASP A N 1
ATOM 1626 C CA . ASP A 1 207 ? 13.323 -50.746 26.263 1.00 65.94 207 ASP A CA 1
ATOM 1627 C C . ASP A 1 207 ? 14.214 -49.600 26.757 1.00 65.94 207 ASP A C 1
ATOM 1629 O O . ASP A 1 207 ? 14.299 -48.522 26.163 1.00 65.94 207 ASP A O 1
ATOM 1633 N N . TYR A 1 208 ? 14.770 -49.782 27.954 1.00 67.62 208 TYR A N 1
ATOM 1634 C CA . TYR A 1 208 ? 15.692 -48.839 28.558 1.00 67.62 208 TYR A CA 1
ATOM 1635 C C . TYR A 1 208 ? 17.004 -48.881 27.770 1.00 67.62 208 TYR A C 1
ATOM 1637 O O . TYR A 1 208 ? 17.788 -49.822 27.892 1.00 67.62 208 TYR A O 1
ATOM 1645 N N . ASP A 1 209 ? 17.255 -47.841 26.977 1.00 73.25 209 ASP A N 1
ATOM 1646 C CA . ASP A 1 209 ? 18.540 -47.627 26.314 1.00 73.25 209 ASP A CA 1
ATOM 1647 C C . ASP A 1 209 ? 19.594 -47.205 27.350 1.00 73.25 209 ASP A C 1
ATOM 1649 O O . ASP A 1 209 ? 19.844 -46.022 27.588 1.00 73.25 209 ASP A O 1
ATOM 1653 N N . TYR A 1 210 ? 20.192 -48.195 28.013 1.00 68.81 210 TYR A N 1
ATOM 1654 C CA . TYR A 1 210 ? 21.227 -47.977 29.023 1.00 68.81 210 TYR A CA 1
ATOM 1655 C C . TYR A 1 210 ? 22.479 -47.284 28.459 1.00 68.81 210 TYR A C 1
ATOM 1657 O O . TYR A 1 210 ? 23.197 -46.643 29.229 1.00 68.81 210 TYR A O 1
ATOM 1665 N N . ALA A 1 211 ? 22.714 -47.344 27.139 1.00 69.25 211 ALA A N 1
ATOM 1666 C CA . ALA A 1 211 ? 23.828 -46.649 26.492 1.00 69.25 211 ALA A CA 1
ATOM 1667 C C . ALA A 1 211 ? 23.615 -45.125 26.464 1.00 69.25 211 ALA A C 1
ATOM 1669 O O . ALA A 1 211 ? 24.578 -44.364 26.513 1.00 69.25 211 ALA A O 1
ATOM 1670 N N . ALA A 1 212 ? 22.360 -44.658 26.462 1.00 70.25 212 ALA A N 1
ATOM 1671 C CA . ALA A 1 212 ? 22.029 -43.232 26.511 1.00 70.25 212 ALA A CA 1
ATOM 1672 C C . ALA A 1 212 ? 22.324 -42.568 27.870 1.00 70.25 212 ALA A C 1
ATOM 1674 O O . ALA A 1 212 ? 22.290 -41.344 27.963 1.00 70.25 212 ALA A O 1
ATOM 1675 N N . THR A 1 213 ? 22.573 -43.358 28.920 1.00 64.94 213 THR A N 1
ATOM 1676 C CA . THR A 1 213 ? 22.909 -42.865 30.269 1.00 64.94 213 THR A CA 1
ATOM 1677 C C . THR A 1 213 ? 24.304 -43.276 30.739 1.00 64.94 213 THR A C 1
ATOM 1679 O O . THR A 1 213 ? 24.692 -42.936 31.853 1.00 64.94 213 THR A O 1
ATOM 1682 N N . GLU A 1 214 ? 25.049 -44.027 29.925 1.00 68.38 214 GLU A N 1
ATOM 1683 C CA . GLU A 1 214 ? 26.378 -44.560 30.261 1.00 68.38 214 GLU A CA 1
ATOM 1684 C C . GLU A 1 214 ? 27.378 -43.431 30.584 1.00 68.38 214 GLU A C 1
ATOM 1686 O O . GLU A 1 214 ? 28.141 -43.511 31.546 1.00 68.38 214 GLU A O 1
ATOM 1691 N N . ASP A 1 215 ? 27.277 -42.305 29.875 1.00 67.56 215 ASP A N 1
ATOM 1692 C CA . ASP A 1 215 ? 28.088 -41.099 30.072 1.00 67.56 215 ASP A CA 1
ATOM 1693 C C . ASP A 1 215 ? 27.834 -40.371 31.406 1.00 67.56 215 ASP A C 1
ATOM 1695 O O . ASP A 1 215 ? 28.684 -39.604 31.864 1.00 67.56 215 ASP A O 1
ATOM 1699 N N . ILE A 1 216 ? 26.688 -40.620 32.047 1.00 67.69 216 ILE A N 1
ATOM 1700 C CA . ILE A 1 216 ? 26.328 -40.047 33.351 1.00 67.69 216 ILE A CA 1
ATOM 1701 C C . ILE A 1 216 ? 26.985 -40.833 34.495 1.00 67.69 216 ILE A C 1
ATOM 1703 O O . ILE A 1 216 ? 27.283 -40.253 35.540 1.00 67.69 216 ILE A O 1
ATOM 1707 N N . TYR A 1 217 ? 27.228 -42.135 34.313 1.00 65.69 217 TYR A N 1
ATOM 1708 C CA . TYR A 1 217 ? 27.712 -43.021 35.377 1.00 65.69 217 TYR A CA 1
ATOM 1709 C C . TYR A 1 217 ? 29.223 -43.306 35.322 1.00 65.69 217 TYR A C 1
ATOM 1711 O O . TYR A 1 217 ? 29.803 -43.603 36.365 1.00 65.69 217 TYR A O 1
ATOM 1719 N N . ASP A 1 218 ? 29.886 -43.131 34.174 1.00 61.69 218 ASP A N 1
ATOM 1720 C CA . ASP A 1 218 ? 31.328 -43.409 34.014 1.00 61.69 218 ASP A CA 1
ATOM 1721 C C . ASP A 1 218 ? 32.265 -42.241 34.401 1.00 61.69 218 ASP A C 1
ATOM 1723 O O . ASP A 1 218 ? 33.489 -42.333 34.265 1.00 61.69 218 ASP A O 1
ATOM 1727 N N . ALA A 1 219 ? 31.727 -41.128 34.910 1.00 60.31 219 ALA A N 1
ATOM 1728 C CA . ALA A 1 219 ? 32.516 -39.931 35.218 1.00 60.31 219 ALA A CA 1
ATOM 1729 C C . ALA A 1 219 ? 33.069 -39.837 36.657 1.00 60.31 219 ALA A C 1
ATOM 1731 O O . ALA A 1 219 ? 33.808 -38.894 36.939 1.00 60.31 219 ALA A O 1
ATOM 1732 N N . GLU A 1 220 ? 32.796 -40.785 37.560 1.00 61.88 220 GLU A N 1
ATOM 1733 C CA . GLU A 1 220 ? 33.376 -40.779 38.916 1.00 61.88 220 GLU A CA 1
ATOM 1734 C C . GLU A 1 220 ? 33.675 -42.189 39.454 1.00 61.88 220 GLU A C 1
ATOM 1736 O O . GLU A 1 220 ? 33.032 -42.647 40.390 1.00 61.88 220 GLU A O 1
ATOM 1741 N N . ASP A 1 221 ? 34.704 -42.861 38.922 1.00 59.59 221 ASP A N 1
ATOM 1742 C CA . ASP A 1 221 ? 35.459 -43.843 39.726 1.00 59.59 221 ASP A CA 1
ATOM 1743 C C . ASP A 1 221 ? 36.915 -44.022 39.247 1.00 59.59 221 ASP A C 1
ATOM 1745 O O . ASP A 1 221 ? 37.365 -45.086 38.832 1.00 59.59 221 ASP A O 1
ATOM 1749 N N . ASN A 1 222 ? 37.686 -42.930 39.296 1.00 52.28 222 ASN A N 1
ATOM 1750 C CA . ASN A 1 222 ? 39.151 -42.992 39.298 1.00 52.28 222 ASN A CA 1
ATOM 1751 C C . ASN A 1 222 ? 39.705 -42.135 40.449 1.00 52.28 222 ASN A C 1
ATOM 1753 O O . ASN A 1 222 ? 40.140 -40.993 40.264 1.00 52.28 222 ASN A O 1
ATOM 1757 N N . ARG A 1 223 ? 39.687 -42.717 41.652 1.00 40.97 223 ARG A N 1
ATOM 1758 C CA . ARG A 1 223 ? 40.632 -42.425 42.737 1.00 40.97 223 ARG A CA 1
ATOM 1759 C C . ARG A 1 223 ? 41.312 -43.701 43.198 1.00 40.97 223 ARG A C 1
ATOM 1761 O O . ARG A 1 223 ? 40.592 -44.694 43.421 1.00 40.97 223 ARG A O 1
#

Foldseek 3Di:
DCVVVVVVVVVVVVVVVVVVVVVVVVVVVVVVVVLVVVQVVCVVPVPPPDDHSVVVVVVVVVVVVVVVVVVVVVVVVVVVVVVVVVVVVVVVVVVVVLVVQLVVLVVCCVVVVDALVVSCVSCVVVVHDDDPVSVVSVVVVVVVVVPPDPPVPPDDVVVVVVVVVVVVVVVVVVVVVCCQCQLVDQGGVVRDGDPPPDPVNPPPPPPPPVVVCVVVPPPDDDD

Sequence (223 aa):
MAAGYLDGLEMDLMRRALAHVALVERVRDRSIAELEKQEAEFALNPEAGALHPAFKQLKMLNDCAYAMTDVMRTLTALKQGLLKTHRDEEKHAVKMGETTLIANAYQYQQEQAWGALQTADYIESQGGKVPPALLERVRHALKQGSEEDVENTVIDPEELDRQVCAYRATKRQQVHELVDQGGYGDRDHWGETREGELLASLDDVPDYDYAATEDIYDAEDNR

Radius of gyration: 42.43 Å; chains: 1; bounding box: 79×66×108 Å